Protein AF-A0AAE0AHI1-F1 (afdb_monomer_lite)

InterPro domains:
  IPR001128 Cytochrome P450 [PF00067] (1-133)
  IPR036396 Cytochrome P450 superfamily [G3DSA:1.10.630.10] (1-191)
  IPR036396 Cytochrome P450 superfamily [SSF48264] (2-190)

Secondary structure (DSSP, 8-state):
--SS------SHHHHHIIIIISTTTT-S----S-TTT-TTTTT-TTT--SSHHHHHHHHHIIIIIS-HHHHHHTHHHHHHHHHHHHHHHHHHHHTT----HHHHHHHHHHHHHHHHHHGGG-------SS----HHHHHHHHHHHHHHHHHHHHHHHHHSGGGTT--TT-HHHHHHHHHHHHHHHHHHHH-

Foldseek 3Di:
DAPDDDDDDDDDVVVCCCCPVVVLVNVQDPDQPLLVLQPCRCNDLVHHGDDPNVVVVVCCCVVPQVDPVLVVVCVVVLVVLVVVLVVLVVVCVVVVHDDDVVVSVVLSVLLSVVCSVLPPPPPDDPDDPDPDRRVLSVLLVVLVVLLVVLVVVSSVLVRHVVSPVDPPPVSSVSNNVSVVVNVVSVVVSVD

Organism: NCBI:txid43782

Sequence (191 aa):
MGDTLFVIISDANTAEKVLKTHDIDFASKYELDPSQKFLYKGCSFINAPYSLYWRFMKKICVTKLFTSSQLQRFTHVREEERTKLLKSLIERSEAREPCDLSKELKALKSLLIYRRTMGNRSSSLSSSRDYNYSVEAMEMRGLIRNIIECGKKYAVIEVFGTLRRFDLFENGKRIETAFLGYDQRLEQIIH

pLDDT: mean 76.98, std 14.22, range [35.56, 96.31]

Structure (mmCIF, N/CA/C/O backbone):
data_AF-A0AAE0AHI1-F1
#
_entry.id   AF-A0AAE0AHI1-F1
#
loop_
_atom_site.group_PDB
_atom_site.id
_atom_site.type_symbol
_atom_site.label_atom_id
_atom_site.label_alt_id
_atom_site.label_comp_id
_atom_site.label_asym_id
_atom_site.label_entity_id
_atom_site.label_seq_id
_atom_site.pdbx_PDB_ins_code
_atom_site.Cartn_x
_atom_site.Cartn_y
_atom_site.Cartn_z
_atom_site.occupancy
_atom_site.B_iso_or_equiv
_atom_site.auth_seq_id
_atom_site.auth_comp_id
_atom_site.auth_asym_id
_atom_site.auth_atom_id
_atom_site.pdbx_PDB_model_num
ATOM 1 N N . MET A 1 1 ? -26.824 -7.711 2.863 1.00 43.00 1 MET A N 1
ATOM 2 C CA . MET A 1 1 ? -26.097 -8.765 2.123 1.00 43.00 1 MET A CA 1
ATOM 3 C C . MET A 1 1 ? -25.075 -9.303 3.108 1.00 43.00 1 MET A C 1
ATOM 5 O O . MET A 1 1 ? -24.137 -8.575 3.404 1.00 43.00 1 MET A O 1
ATOM 9 N N . GLY A 1 2 ? -25.355 -10.471 3.699 1.00 63.75 2 GLY A N 1
ATOM 10 C CA . GLY A 1 2 ? -24.698 -10.954 4.924 1.00 63.75 2 GLY A CA 1
ATOM 11 C C . GLY A 1 2 ? -25.405 -10.554 6.219 1.00 63.75 2 GLY A C 1
ATOM 12 O O . GLY A 1 2 ? -26.148 -9.574 6.214 1.00 63.75 2 GLY A O 1
ATOM 13 N N . ASP A 1 3 ? -25.127 -11.283 7.308 1.00 68.38 3 ASP A N 1
ATOM 14 C CA . ASP A 1 3 ? -25.574 -10.990 8.690 1.00 68.38 3 ASP A CA 1
ATOM 15 C C . ASP A 1 3 ? -24.990 -9.673 9.250 1.00 68.38 3 ASP A C 1
ATOM 17 O O . ASP A 1 3 ? -25.350 -9.232 10.341 1.00 68.38 3 ASP A O 1
ATOM 21 N N . THR A 1 4 ? -24.089 -9.024 8.506 1.00 71.12 4 THR A N 1
ATOM 22 C CA . THR A 1 4 ? -23.421 -7.775 8.887 1.00 71.12 4 THR A CA 1
ATOM 23 C C . THR A 1 4 ? -24.112 -6.562 8.256 1.00 71.12 4 THR A C 1
ATOM 25 O O . THR A 1 4 ? -24.356 -6.518 7.047 1.00 71.12 4 THR A O 1
ATOM 28 N N . LEU A 1 5 ? -24.393 -5.538 9.070 1.00 81.06 5 LEU A N 1
ATOM 29 C CA . LEU A 1 5 ? -24.928 -4.255 8.612 1.00 81.06 5 LEU A CA 1
ATOM 30 C C . LEU A 1 5 ? -23.810 -3.385 8.020 1.00 81.06 5 LEU A C 1
ATOM 32 O O . LEU A 1 5 ? -22.810 -3.116 8.681 1.00 81.06 5 LEU A O 1
ATOM 36 N N . PHE A 1 6 ? -24.018 -2.887 6.801 1.00 83.12 6 PHE A N 1
ATOM 37 C CA . PHE A 1 6 ? -23.129 -1.924 6.152 1.00 83.12 6 PHE A CA 1
ATOM 38 C C . PHE A 1 6 ? -23.886 -0.631 5.851 1.00 83.12 6 PHE A C 1
ATOM 40 O O . PHE A 1 6 ? -25.004 -0.669 5.339 1.00 83.12 6 PHE A O 1
ATOM 47 N N . VAL A 1 7 ? -23.254 0.509 6.130 1.00 87.50 7 VAL A N 1
ATOM 48 C CA . VAL A 1 7 ? -23.763 1.840 5.778 1.00 87.50 7 VAL A CA 1
ATOM 49 C C . VAL A 1 7 ? -22.902 2.398 4.652 1.00 87.50 7 VAL A C 1
ATOM 51 O O . VAL A 1 7 ? -21.682 2.479 4.780 1.00 87.50 7 VAL A O 1
ATOM 54 N N . ILE A 1 8 ? -23.536 2.768 3.539 1.00 90.50 8 ILE A N 1
ATOM 55 C CA . ILE A 1 8 ? -22.855 3.352 2.382 1.00 90.50 8 ILE A CA 1
ATOM 56 C C . ILE A 1 8 ? -23.062 4.860 2.426 1.00 90.50 8 ILE A C 1
ATOM 58 O O . ILE A 1 8 ? -24.191 5.339 2.351 1.00 90.50 8 ILE A O 1
ATOM 62 N N . ILE A 1 9 ? -21.964 5.603 2.534 1.00 92.00 9 ILE A N 1
ATOM 63 C CA . ILE A 1 9 ? -21.974 7.064 2.493 1.00 92.00 9 ILE A CA 1
ATOM 64 C C . ILE A 1 9 ? -21.621 7.486 1.070 1.00 92.00 9 ILE A C 1
ATOM 66 O O . ILE A 1 9 ? -20.501 7.259 0.614 1.00 92.00 9 ILE A O 1
ATOM 70 N N . SER A 1 10 ? -22.584 8.075 0.364 1.00 94.94 10 SER A N 1
ATOM 71 C CA . SER A 1 10 ? -22.443 8.470 -1.044 1.00 94.94 10 SER A CA 1
ATOM 72 C C . SER A 1 10 ? -22.493 9.981 -1.274 1.00 94.94 10 SER A C 1
ATOM 74 O O . SER A 1 10 ? -22.481 10.414 -2.423 1.00 94.94 10 SER A O 1
ATOM 76 N N . ASP A 1 11 ? -22.549 10.790 -0.214 1.00 96.12 11 ASP A N 1
ATOM 77 C CA . ASP A 1 11 ? -22.560 12.249 -0.309 1.00 96.12 11 ASP A CA 1
ATOM 78 C C . ASP A 1 11 ? -21.373 12.887 0.430 1.00 96.12 11 ASP A C 1
ATOM 80 O O . ASP A 1 11 ? -20.881 12.374 1.439 1.00 96.12 11 ASP A O 1
ATOM 84 N N . ALA A 1 12 ? -20.904 14.023 -0.092 1.00 96.31 12 ALA A N 1
ATOM 85 C CA . ALA A 1 12 ? -19.710 14.698 0.410 1.00 96.31 12 ALA A CA 1
ATOM 86 C C . ALA A 1 12 ? -19.899 15.306 1.809 1.00 96.31 12 ALA A C 1
ATOM 88 O O . ALA A 1 12 ? -18.961 15.300 2.602 1.00 96.31 12 ALA A O 1
ATOM 89 N N . ASN A 1 13 ? -21.097 15.805 2.125 1.00 96.00 13 ASN A N 1
ATOM 90 C CA . ASN A 1 13 ? -21.381 16.466 3.399 1.00 96.00 13 ASN A CA 1
ATOM 91 C C . ASN A 1 13 ? -21.381 15.454 4.556 1.00 96.00 13 ASN A C 1
ATOM 93 O O . ASN A 1 13 ? -20.769 15.671 5.600 1.00 96.00 13 ASN A O 1
ATOM 97 N N . THR A 1 14 ? -22.014 14.301 4.361 1.00 94.62 14 THR A N 1
ATOM 98 C CA . THR A 1 14 ? -21.995 13.195 5.321 1.00 94.62 14 THR A CA 1
ATOM 99 C C . THR A 1 14 ? -20.614 12.560 5.396 1.00 94.62 14 THR A C 1
ATOM 101 O O . THR A 1 14 ? -20.158 12.254 6.496 1.00 94.62 14 THR A O 1
ATOM 104 N N . ALA A 1 15 ? -19.901 12.420 4.271 1.00 94.44 15 ALA A N 1
ATOM 105 C CA . ALA A 1 15 ? -18.518 11.947 4.286 1.00 94.44 15 ALA A CA 1
ATOM 106 C C . ALA A 1 15 ? -17.611 12.877 5.104 1.00 94.44 15 ALA A C 1
ATOM 108 O O . ALA A 1 15 ? -16.783 12.394 5.870 1.00 94.44 15 ALA A O 1
ATOM 109 N N . GLU A 1 16 ? -17.786 14.197 5.008 1.00 95.19 16 GLU A N 1
ATOM 110 C CA . GLU A 1 16 ? -17.053 15.157 5.834 1.00 95.19 16 GLU A CA 1
ATOM 111 C C . GLU A 1 16 ? -17.370 14.995 7.325 1.00 95.19 16 GLU A C 1
ATOM 113 O O . GLU A 1 16 ? -16.446 14.925 8.138 1.00 95.19 16 GLU A O 1
ATOM 118 N N . LYS A 1 17 ? -18.649 14.858 7.689 1.00 94.25 17 LYS A N 1
ATOM 119 C CA . LYS A 1 17 ? -19.045 14.621 9.085 1.00 94.25 17 LYS A CA 1
ATOM 120 C C . LYS A 1 17 ? -18.404 13.356 9.648 1.00 94.25 17 LYS A C 1
ATOM 122 O O . LYS A 1 17 ? -17.883 13.380 10.756 1.00 94.25 17 LYS A O 1
ATOM 127 N N . VAL A 1 18 ? -18.395 12.270 8.880 1.00 93.62 18 VAL A N 1
ATOM 128 C CA . VAL A 1 18 ? -17.843 10.979 9.315 1.00 93.62 18 VAL A CA 1
ATOM 129 C C . VAL A 1 18 ? -16.314 10.982 9.345 1.00 93.62 18 VAL A C 1
ATOM 131 O O . VAL A 1 18 ? -15.725 10.452 10.278 1.00 93.62 18 VAL A O 1
ATOM 134 N N . LEU A 1 19 ? -15.653 11.588 8.355 1.00 92.19 19 LEU A N 1
ATOM 135 C CA . LEU A 1 19 ? -14.194 11.525 8.204 1.00 92.19 19 LEU A CA 1
ATOM 136 C C . LEU A 1 19 ? -13.433 12.670 8.885 1.00 92.19 19 LEU A C 1
ATOM 138 O O . LEU A 1 19 ? -12.207 12.591 8.968 1.00 92.19 19 LEU A O 1
ATOM 142 N N . LYS A 1 20 ? -14.114 13.738 9.323 1.00 92.00 20 LYS A N 1
ATOM 143 C CA . LYS A 1 20 ? -13.494 14.871 10.032 1.00 92.00 20 LYS A CA 1
ATOM 144 C C . LYS A 1 20 ? -14.124 15.148 11.390 1.00 92.00 20 LYS A C 1
ATOM 146 O O . LYS A 1 20 ? -13.395 15.296 12.359 1.00 92.00 20 LYS A O 1
ATOM 151 N N . THR A 1 21 ? -15.449 15.283 11.458 1.00 93.44 21 THR A N 1
ATOM 152 C CA . THR A 1 21 ? -16.129 15.683 12.704 1.00 93.44 21 THR A CA 1
ATOM 153 C C . THR A 1 21 ? -16.191 14.533 13.707 1.00 93.44 21 THR A C 1
ATOM 155 O O . THR A 1 21 ? -15.960 14.743 14.891 1.00 93.44 21 THR A O 1
ATOM 158 N N . HIS A 1 22 ? -16.464 13.327 13.215 1.00 92.12 22 HIS A N 1
ATOM 159 C CA . HIS A 1 22 ? -16.547 12.084 13.981 1.00 92.12 22 HIS A CA 1
ATOM 160 C C . HIS A 1 22 ? -15.425 11.113 13.592 1.00 92.12 22 HIS A C 1
ATOM 162 O O . HIS A 1 22 ? -15.594 9.896 13.628 1.00 92.12 22 HIS A O 1
ATOM 168 N N . ASP A 1 23 ? -14.268 11.641 13.186 1.00 90.25 23 ASP A N 1
ATOM 169 C CA . ASP A 1 23 ? -13.183 10.844 12.616 1.00 90.25 23 ASP A CA 1
ATOM 170 C C . ASP A 1 23 ? -12.681 9.757 13.575 1.00 90.25 23 ASP A C 1
ATOM 172 O O . ASP A 1 23 ? -12.405 8.646 13.134 1.00 90.25 23 ASP A O 1
ATOM 176 N N . ILE A 1 24 ? -12.614 10.047 14.878 1.00 88.69 24 ILE A N 1
ATOM 177 C CA . ILE A 1 24 ? -12.217 9.095 15.925 1.00 88.69 24 ILE A CA 1
ATOM 178 C C . ILE A 1 24 ? -13.251 7.972 16.085 1.00 88.69 24 ILE A C 1
ATOM 180 O O . ILE A 1 24 ? -12.855 6.810 16.200 1.00 88.69 24 ILE A O 1
ATOM 184 N N . ASP A 1 25 ? -14.546 8.296 16.050 1.00 89.19 25 ASP A N 1
ATOM 185 C CA . ASP A 1 25 ? -15.638 7.326 16.228 1.00 89.19 25 ASP A CA 1
ATOM 186 C C . ASP A 1 25 ? -15.645 6.284 15.096 1.00 89.19 25 ASP A C 1
ATOM 188 O O . ASP A 1 25 ? -15.937 5.108 15.316 1.00 89.19 25 ASP A O 1
ATOM 192 N N . PHE A 1 26 ? -15.242 6.700 13.890 1.00 86.69 26 PHE A N 1
ATOM 193 C CA . PHE A 1 26 ? -15.152 5.858 12.693 1.00 86.69 26 PHE A CA 1
ATOM 194 C C . PHE A 1 26 ? -13.705 5.504 12.293 1.00 86.69 26 PHE A C 1
ATOM 196 O O . PHE A 1 26 ? -13.471 4.999 11.193 1.00 86.69 26 PHE A O 1
ATOM 203 N N . ALA A 1 27 ? -12.715 5.744 13.163 1.00 84.75 27 ALA A N 1
ATOM 204 C CA . ALA A 1 27 ? -11.300 5.524 12.841 1.00 84.75 27 ALA A CA 1
ATOM 205 C C . ALA A 1 27 ? -10.919 4.038 12.769 1.00 84.75 27 ALA A C 1
ATOM 207 O O . ALA A 1 27 ? -9.959 3.667 12.084 1.00 84.75 27 ALA A O 1
ATOM 208 N N . SER A 1 28 ? -11.635 3.189 13.508 1.00 82.31 28 SER A N 1
ATOM 209 C CA . SER A 1 28 ? -11.398 1.748 13.527 1.00 82.31 28 SER A CA 1
ATOM 210 C C . SER A 1 28 ? -11.893 1.111 12.233 1.00 82.31 28 SER A C 1
ATOM 212 O O . SER A 1 28 ? -13.035 1.297 11.820 1.00 82.31 28 SER A O 1
ATOM 214 N N . LYS A 1 29 ? -11.026 0.332 11.584 1.00 74.69 29 LYS A N 1
ATOM 215 C CA . LYS A 1 29 ? -11.398 -0.423 10.385 1.00 74.69 29 LYS A CA 1
ATOM 216 C C . LYS A 1 29 ? -12.219 -1.647 10.770 1.00 74.69 29 LYS A C 1
ATOM 218 O O . LYS A 1 29 ? -11.981 -2.234 11.820 1.00 74.69 29 LYS A O 1
ATOM 223 N N . TYR A 1 30 ? -13.140 -2.042 9.890 1.00 72.44 30 TYR A N 1
ATOM 224 C CA . TYR A 1 30 ? -13.824 -3.325 10.012 1.00 72.44 30 TYR A CA 1
ATOM 225 C C . TYR A 1 30 ? -12.778 -4.440 10.040 1.00 72.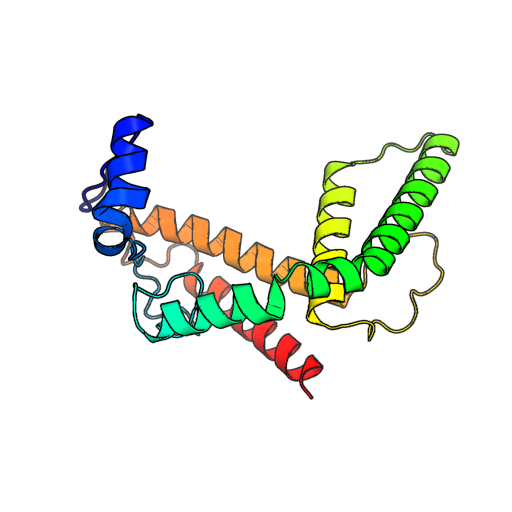44 30 TYR A C 1
ATOM 227 O O . TYR A 1 30 ? -12.051 -4.648 9.062 1.00 72.44 30 TYR A O 1
ATOM 235 N N . GLU A 1 31 ? -12.668 -5.105 11.186 1.00 63.06 31 GLU A N 1
ATOM 236 C CA . GLU A 1 31 ? -11.818 -6.271 11.328 1.00 63.06 31 GLU A CA 1
ATOM 237 C C . GLU A 1 31 ? -12.583 -7.435 10.717 1.00 63.06 31 GLU A C 1
ATOM 239 O O . GLU A 1 31 ? -13.538 -7.962 11.287 1.00 63.06 31 GLU A O 1
ATOM 244 N N . LEU A 1 32 ? -12.177 -7.778 9.499 1.00 59.03 32 LEU A N 1
ATOM 245 C CA . LEU A 1 32 ? -12.521 -9.058 8.921 1.00 59.03 32 LEU A CA 1
ATOM 246 C C . LEU A 1 32 ? -12.095 -10.153 9.938 1.00 59.03 32 LEU A C 1
ATOM 248 O O . LEU A 1 32 ? -11.080 -10.010 10.626 1.00 59.03 32 LEU A O 1
ATOM 252 N N . ASP A 1 33 ? -12.805 -11.273 10.003 1.00 55.25 33 ASP A N 1
ATOM 253 C CA . ASP A 1 33 ? -12.389 -12.491 10.701 1.00 55.25 33 ASP A CA 1
ATOM 254 C C . ASP A 1 33 ? -11.461 -13.444 9.890 1.00 55.25 33 ASP A C 1
ATOM 256 O O . ASP A 1 33 ? -11.741 -14.639 9.818 1.00 55.25 33 ASP A O 1
ATOM 260 N N . PRO A 1 34 ? -10.284 -13.026 9.362 1.00 50.19 34 PRO A N 1
ATOM 261 C CA . PRO A 1 34 ? -9.123 -13.889 9.192 1.00 50.19 34 PRO A CA 1
ATOM 262 C C . PRO A 1 34 ? -8.170 -13.718 10.377 1.00 50.19 34 PRO A C 1
ATOM 264 O O . PRO A 1 34 ? -7.021 -14.159 10.325 1.00 50.19 34 PRO A O 1
ATOM 267 N N . SER A 1 35 ? -8.605 -13.049 11.447 1.00 46.47 35 SER A N 1
ATOM 268 C CA . SER A 1 35 ? -7.767 -12.683 12.584 1.00 46.47 35 SER A CA 1
ATOM 269 C C . SER A 1 35 ? -7.192 -13.902 13.323 1.00 46.47 35 SER A C 1
ATOM 271 O O . SER A 1 35 ? -6.301 -13.741 14.148 1.00 46.47 35 SER A O 1
ATOM 273 N N . GLN A 1 36 ? -7.660 -15.127 13.069 1.00 47.34 36 GLN A N 1
ATOM 274 C CA . GLN A 1 36 ? -7.019 -16.337 13.601 1.00 47.34 36 GLN A CA 1
ATOM 275 C C . GLN A 1 36 ? -5.858 -16.868 12.740 1.00 47.34 36 GLN A C 1
ATOM 277 O O . GLN A 1 36 ? -5.035 -17.607 13.264 1.00 47.34 36 GLN A O 1
ATOM 282 N N . LYS A 1 37 ? -5.759 -16.490 11.456 1.00 52.47 37 LYS A N 1
ATOM 283 C CA . LYS A 1 37 ? -4.725 -16.984 10.516 1.00 52.47 37 LYS A CA 1
ATOM 284 C C . LYS A 1 37 ? -3.821 -15.889 9.937 1.00 52.47 37 LYS A C 1
ATOM 286 O O . LYS A 1 37 ? -2.926 -16.171 9.146 1.00 52.47 37 LYS A O 1
ATOM 291 N N . PHE A 1 38 ? -4.051 -14.627 10.286 1.00 60.59 38 PHE A N 1
ATOM 292 C CA . PHE A 1 38 ? -3.167 -13.536 9.893 1.00 60.59 38 PHE A CA 1
ATOM 293 C C . PHE A 1 38 ? -1.957 -13.499 10.834 1.00 60.59 38 PHE A C 1
ATOM 295 O O . PHE A 1 38 ? -2.119 -13.194 12.015 1.00 60.59 38 PHE A O 1
ATOM 302 N N . LEU A 1 39 ? -0.755 -13.772 10.314 1.00 60.41 39 LEU A N 1
ATOM 303 C CA . LEU A 1 39 ? 0.475 -13.874 11.119 1.00 60.41 39 LEU A CA 1
ATOM 304 C C . LEU A 1 39 ? 0.757 -12.630 11.981 1.00 60.41 39 LEU A C 1
ATOM 306 O O . LEU A 1 39 ? 1.318 -12.750 13.063 1.00 60.41 39 LEU A O 1
ATOM 310 N N . TYR A 1 40 ? 0.299 -11.444 11.560 1.00 65.62 40 TYR A N 1
ATOM 311 C CA . TYR A 1 40 ? 0.456 -10.195 12.321 1.00 65.62 40 TYR A CA 1
ATOM 312 C C . TYR A 1 40 ? -0.831 -9.702 12.996 1.00 65.62 40 TYR A C 1
ATOM 314 O O . TYR A 1 40 ? -1.074 -8.489 13.042 1.00 65.62 40 TYR A O 1
ATOM 322 N N . LYS A 1 41 ? -1.712 -10.596 13.460 1.00 64.81 41 LYS A N 1
ATOM 323 C CA . LYS A 1 41 ? -2.943 -10.200 14.168 1.00 64.81 41 LYS A CA 1
ATOM 324 C C . LYS A 1 41 ? -2.628 -9.167 15.261 1.00 64.81 41 LYS A C 1
ATOM 326 O O . LYS A 1 41 ? -1.738 -9.376 16.075 1.00 64.81 41 LYS A O 1
ATOM 331 N N . GLY A 1 42 ? -3.324 -8.027 15.258 1.00 59.75 42 GLY A N 1
ATOM 332 C CA . GLY A 1 42 ? -3.119 -6.944 16.234 1.00 59.75 42 GLY A CA 1
ATOM 333 C C . GLY A 1 42 ? -1.806 -6.152 16.095 1.00 59.75 42 GLY A C 1
ATOM 334 O O . GLY A 1 42 ? -1.720 -5.034 16.596 1.00 59.75 42 GLY A O 1
ATOM 335 N N . CYS A 1 43 ? -0.818 -6.670 15.362 1.00 61.81 43 CYS A N 1
ATOM 336 C CA . CYS A 1 43 ? 0.464 -6.017 15.076 1.00 61.81 43 CYS A CA 1
ATOM 337 C C . CYS A 1 43 ? 0.534 -5.429 13.655 1.00 61.81 43 CYS A C 1
ATOM 339 O O . CYS A 1 43 ? 1.479 -4.724 13.311 1.00 61.81 43 CYS A O 1
ATOM 341 N N . SER A 1 44 ? -0.464 -5.683 12.806 1.00 70.38 44 SER A N 1
ATOM 342 C CA . SER A 1 44 ? -0.530 -5.093 11.470 1.00 70.38 44 SER A CA 1
ATOM 343 C C . SER A 1 44 ? -0.984 -3.639 11.528 1.00 70.38 44 SER A C 1
ATOM 345 O O . SER A 1 44 ? -2.160 -3.352 11.738 1.00 70.38 44 SER A O 1
ATOM 347 N N . PHE A 1 45 ? -0.081 -2.701 11.240 1.00 71.25 45 PHE A N 1
ATOM 348 C CA . PHE A 1 45 ? -0.418 -1.275 11.146 1.00 71.25 45 PHE A CA 1
ATOM 349 C C . PHE A 1 45 ? -1.563 -0.971 10.152 1.00 71.25 45 PHE A C 1
ATOM 351 O O . PHE A 1 45 ? -2.302 -0.004 10.333 1.00 71.25 45 PHE A O 1
ATOM 358 N N . ILE A 1 46 ? -1.740 -1.791 9.108 1.00 73.06 46 ILE A N 1
ATOM 359 C CA . ILE A 1 46 ? -2.715 -1.530 8.036 1.00 73.06 46 ILE A CA 1
ATOM 360 C C . ILE A 1 46 ? -4.155 -1.777 8.503 1.00 73.06 46 ILE A C 1
ATOM 362 O O . ILE A 1 46 ? -5.033 -0.994 8.134 1.00 73.06 46 ILE A O 1
ATOM 366 N N . ASN A 1 47 ? -4.389 -2.817 9.307 1.00 69.62 47 ASN A N 1
ATOM 367 C CA . ASN A 1 47 ? -5.727 -3.254 9.730 1.00 69.62 47 ASN A CA 1
ATOM 368 C C . ASN A 1 47 ? -5.953 -3.167 11.247 1.00 69.62 47 ASN A C 1
ATOM 370 O O . ASN A 1 47 ? -7.018 -3.555 11.711 1.00 69.62 47 ASN A O 1
ATOM 374 N N . ALA A 1 48 ? -4.982 -2.669 12.020 1.00 74.88 48 ALA A N 1
ATOM 375 C CA . ALA A 1 48 ? -5.144 -2.519 13.461 1.00 74.88 48 ALA A CA 1
ATOM 376 C C . ALA A 1 48 ? -6.302 -1.560 13.805 1.00 74.88 48 ALA A C 1
ATOM 378 O O . ALA A 1 48 ? -6.445 -0.518 13.149 1.00 74.88 48 ALA A O 1
ATOM 379 N N . PRO A 1 49 ? -7.091 -1.868 14.852 1.00 78.06 49 PRO A N 1
ATOM 380 C CA . PRO A 1 49 ? -8.098 -0.953 15.368 1.00 78.06 49 PRO A CA 1
ATOM 381 C C . PRO A 1 49 ? -7.440 0.331 15.879 1.00 78.06 49 PRO A C 1
ATOM 383 O O . PRO A 1 49 ? -6.249 0.357 16.234 1.00 78.06 49 PRO A O 1
ATOM 386 N N . TYR A 1 50 ? -8.223 1.410 15.934 1.00 83.81 50 TYR A N 1
ATOM 387 C CA . TYR A 1 50 ? -7.721 2.685 16.420 1.00 83.81 50 TYR A CA 1
ATOM 388 C C . TYR A 1 50 ? -7.256 2.544 17.874 1.00 83.81 50 TYR A C 1
ATOM 390 O O . TYR A 1 50 ? -8.023 2.233 18.779 1.00 83.81 50 TYR A O 1
ATOM 398 N N . SER A 1 51 ? -5.955 2.726 18.085 1.00 85.81 51 SER A N 1
ATOM 399 C CA . SER A 1 51 ? -5.277 2.446 19.350 1.00 85.81 51 SER A CA 1
ATOM 400 C C . SER A 1 51 ? -4.029 3.314 19.495 1.00 85.81 51 SER A C 1
ATOM 402 O O . SER A 1 51 ? -3.569 3.947 18.537 1.00 85.81 51 SER A O 1
ATOM 404 N N . LEU A 1 52 ? -3.438 3.333 20.694 1.00 88.75 52 LEU A N 1
ATOM 405 C CA . LEU A 1 52 ? -2.150 3.996 20.927 1.00 88.75 52 LEU A CA 1
ATOM 406 C C . LEU A 1 52 ? -1.054 3.452 19.998 1.00 88.75 52 LEU A C 1
ATOM 408 O O . LEU A 1 52 ? -0.285 4.240 19.446 1.00 88.75 52 LEU A O 1
ATOM 412 N N . TYR A 1 53 ? -1.040 2.136 19.755 1.00 86.81 53 TYR A N 1
ATOM 413 C CA . TYR A 1 53 ? -0.123 1.492 18.813 1.00 86.81 53 TYR A CA 1
ATOM 414 C C . TYR A 1 53 ? -0.301 2.026 17.386 1.00 86.81 53 TYR A C 1
ATOM 416 O O . TYR A 1 53 ? 0.660 2.485 16.767 1.00 86.81 53 TYR A O 1
ATOM 424 N N . TRP A 1 54 ? -1.538 2.050 16.880 1.00 86.25 54 TRP A N 1
ATOM 425 C CA . TRP A 1 54 ? -1.817 2.553 15.535 1.00 86.25 54 TRP A CA 1
ATOM 426 C C . TRP A 1 54 ? -1.406 4.023 15.374 1.00 86.25 54 TRP A C 1
ATOM 428 O O . TRP A 1 54 ? -0.753 4.389 14.393 1.00 86.25 54 TRP A O 1
ATOM 438 N N . ARG A 1 55 ? -1.717 4.872 16.365 1.00 89.31 55 ARG A N 1
ATOM 439 C CA . ARG A 1 55 ? -1.325 6.294 16.370 1.00 89.31 55 ARG A CA 1
ATOM 440 C C . ARG A 1 55 ? 0.192 6.460 16.362 1.00 89.31 55 ARG A C 1
ATOM 442 O O . ARG A 1 55 ? 0.708 7.309 15.634 1.00 89.31 55 ARG A O 1
ATOM 449 N N . PHE A 1 56 ? 0.900 5.653 17.148 1.00 90.94 56 PHE A N 1
ATOM 450 C CA . PHE A 1 56 ? 2.358 5.654 17.209 1.00 90.94 56 PHE A CA 1
ATOM 451 C C . PHE A 1 56 ? 2.982 5.262 15.865 1.00 90.94 56 PHE A C 1
ATOM 453 O O . PHE A 1 56 ? 3.793 6.016 15.323 1.00 90.94 56 PHE A O 1
ATOM 460 N N . MET A 1 57 ? 2.536 4.154 15.271 1.00 90.50 57 MET A N 1
ATOM 461 C CA . MET A 1 57 ? 3.008 3.699 13.961 1.00 90.50 57 MET A CA 1
ATOM 462 C C . MET A 1 57 ? 2.712 4.727 12.861 1.00 90.50 57 MET A C 1
ATOM 464 O O . MET A 1 57 ? 3.611 5.087 12.099 1.00 90.50 57 MET A O 1
ATOM 468 N N . LYS A 1 58 ? 1.501 5.306 12.835 1.00 89.50 58 LYS A N 1
ATOM 469 C CA . LYS A 1 58 ? 1.145 6.387 11.898 1.00 89.50 58 LYS A CA 1
ATOM 470 C C . LYS A 1 58 ? 2.079 7.584 12.054 1.00 89.50 58 LYS A C 1
ATOM 472 O O . LYS A 1 58 ? 2.554 8.122 11.053 1.00 89.50 58 LYS A O 1
ATOM 477 N N . LYS A 1 59 ? 2.368 7.990 13.295 1.00 92.19 59 LYS A N 1
ATOM 478 C CA . LYS A 1 59 ? 3.293 9.091 13.586 1.00 92.19 59 LYS A CA 1
ATOM 479 C C . LYS A 1 59 ? 4.686 8.789 13.042 1.00 92.19 59 LYS A C 1
ATOM 481 O O . LYS A 1 59 ? 5.248 9.656 12.378 1.00 92.19 59 LYS A O 1
ATOM 486 N N . ILE A 1 60 ? 5.226 7.586 13.247 1.00 91.56 60 ILE A N 1
ATOM 487 C CA . ILE A 1 60 ? 6.524 7.185 12.675 1.00 91.56 60 ILE A CA 1
ATOM 488 C C . ILE A 1 60 ? 6.491 7.270 11.149 1.00 91.56 60 ILE A C 1
ATOM 490 O O . ILE A 1 60 ? 7.348 7.926 10.560 1.00 91.56 60 ILE A O 1
ATOM 494 N N . CYS A 1 61 ? 5.489 6.674 10.498 1.00 89.38 61 CYS A N 1
ATOM 495 C CA . CYS A 1 61 ? 5.388 6.689 9.042 1.00 89.38 61 CYS A CA 1
ATOM 496 C C . CYS A 1 61 ? 5.395 8.120 8.487 1.00 89.38 61 CYS A C 1
ATOM 498 O O . CYS A 1 61 ? 6.202 8.442 7.617 1.00 89.38 61 CYS A O 1
ATOM 500 N N . VAL A 1 62 ? 4.546 9.000 9.020 1.00 91.00 62 VAL A N 1
ATOM 501 C CA . VAL A 1 62 ? 4.424 10.383 8.533 1.00 91.00 62 VAL A CA 1
ATOM 502 C C . VAL A 1 62 ? 5.677 11.207 8.842 1.00 91.00 62 VAL A C 1
ATOM 504 O O . VAL A 1 62 ? 6.151 11.947 7.985 1.00 91.00 62 VAL A O 1
ATOM 507 N N . THR A 1 63 ? 6.248 11.066 10.041 1.00 92.00 63 THR A N 1
ATOM 508 C CA . THR A 1 63 ? 7.354 11.927 10.502 1.00 92.00 63 THR A CA 1
ATOM 509 C C . THR A 1 63 ? 8.749 11.419 10.152 1.00 92.00 63 THR A C 1
ATOM 511 O O . THR A 1 63 ? 9.706 12.183 10.258 1.00 92.00 63 THR A O 1
ATOM 514 N N . LYS A 1 64 ? 8.901 10.150 9.755 1.00 88.75 64 LYS A N 1
ATOM 515 C CA . LYS A 1 64 ? 10.210 9.549 9.450 1.00 88.75 64 LYS A CA 1
ATOM 516 C C . LYS A 1 64 ? 10.309 8.956 8.051 1.00 88.75 64 LYS A C 1
ATOM 518 O O . LYS A 1 64 ? 11.381 9.048 7.468 1.00 88.75 64 LYS A O 1
ATOM 523 N N . LEU A 1 65 ? 9.242 8.368 7.503 1.00 85.62 65 LEU A N 1
ATOM 524 C CA . LEU A 1 65 ? 9.292 7.677 6.201 1.00 85.62 65 LEU A CA 1
ATOM 525 C C . LEU A 1 65 ? 8.778 8.547 5.044 1.00 85.62 65 LEU A C 1
ATOM 527 O O . LEU A 1 65 ? 9.329 8.528 3.936 1.00 85.62 65 LEU A O 1
ATOM 531 N N . PHE A 1 66 ? 7.722 9.316 5.305 1.00 86.19 66 PHE A N 1
ATOM 532 C CA . PHE A 1 66 ? 7.004 10.107 4.305 1.00 86.19 66 PHE A CA 1
ATOM 533 C C . PHE A 1 66 ? 7.232 11.616 4.433 1.00 86.19 66 PHE A C 1
ATOM 535 O O . PHE A 1 66 ? 6.458 12.401 3.890 1.00 86.19 66 PHE A O 1
ATOM 542 N N . THR A 1 67 ? 8.302 12.047 5.105 1.00 90.50 67 THR A N 1
ATOM 543 C CA . THR A 1 67 ? 8.654 13.471 5.131 1.00 90.50 67 THR A CA 1
ATOM 544 C C . THR A 1 67 ? 9.090 13.955 3.753 1.00 90.50 67 THR A C 1
ATOM 546 O O . THR A 1 67 ? 9.659 13.200 2.958 1.00 90.50 67 THR A O 1
ATOM 549 N N . SER A 1 68 ? 8.870 15.242 3.481 1.00 89.25 68 SER A N 1
ATOM 550 C CA . SER A 1 68 ? 9.314 15.901 2.247 1.00 89.25 68 SER A CA 1
ATOM 551 C C . SER A 1 68 ? 10.814 15.719 2.008 1.00 89.25 68 SER A C 1
ATOM 553 O O . SER A 1 68 ? 11.214 15.362 0.904 1.00 89.25 68 SER A O 1
ATOM 555 N N . SER A 1 69 ? 11.632 15.859 3.054 1.00 87.88 69 SER A N 1
ATOM 556 C CA . SER A 1 69 ? 13.081 15.654 2.987 1.00 87.88 69 SER A CA 1
ATOM 557 C C . SER A 1 69 ? 13.456 14.230 2.571 1.00 87.88 69 SER A C 1
ATOM 559 O O . SER A 1 69 ? 14.292 14.045 1.690 1.00 87.88 69 SER A O 1
ATOM 561 N N . GLN A 1 70 ? 12.808 13.206 3.133 1.00 85.19 70 GLN A N 1
ATOM 562 C CA . GLN A 1 70 ? 13.069 11.818 2.745 1.00 85.19 70 GLN A CA 1
ATOM 563 C C . GLN A 1 70 ? 12.563 11.542 1.333 1.00 85.19 70 GLN A C 1
ATOM 565 O O . GLN A 1 70 ? 13.260 10.913 0.550 1.00 85.19 70 GLN A O 1
ATOM 570 N N . LEU A 1 71 ? 11.386 12.057 0.959 1.00 84.56 71 LEU A N 1
ATOM 571 C CA . LEU A 1 71 ? 10.883 11.989 -0.415 1.00 84.56 71 LEU A CA 1
ATOM 572 C C . LEU A 1 71 ? 11.866 12.608 -1.420 1.00 84.56 71 LEU A C 1
ATOM 574 O O . LEU A 1 71 ? 12.089 12.004 -2.469 1.00 84.56 71 LEU A O 1
ATOM 578 N N . GLN A 1 72 ? 12.484 13.740 -1.079 1.00 86.56 72 GLN A N 1
ATOM 579 C CA . GLN A 1 72 ? 13.484 14.412 -1.907 1.00 86.56 72 GLN A CA 1
ATOM 580 C C . GLN A 1 72 ? 14.787 13.619 -2.039 1.00 86.56 72 GLN A C 1
ATOM 582 O O . GLN A 1 72 ? 15.352 13.583 -3.121 1.00 86.56 72 GLN A O 1
ATOM 587 N N . ARG A 1 73 ? 15.241 12.901 -1.006 1.00 84.00 73 ARG A N 1
ATOM 588 C CA . ARG A 1 73 ? 16.459 12.068 -1.104 1.00 84.00 73 ARG A CA 1
ATOM 589 C C . ARG A 1 73 ? 16.365 10.956 -2.153 1.00 84.00 73 ARG A C 1
ATOM 591 O O . ARG A 1 73 ? 17.388 10.511 -2.660 1.00 84.00 73 ARG A O 1
ATOM 598 N N . PHE A 1 74 ? 15.153 10.522 -2.496 1.00 79.50 74 PHE A N 1
ATOM 599 C CA . PHE A 1 74 ? 14.914 9.491 -3.509 1.00 79.50 74 PHE A CA 1
ATOM 600 C C . PHE A 1 74 ? 14.550 10.058 -4.891 1.00 79.50 74 PHE A C 1
ATOM 602 O O . PHE A 1 74 ? 14.171 9.289 -5.777 1.00 79.50 74 PHE A O 1
ATOM 609 N N . THR A 1 75 ? 14.651 11.375 -5.112 1.00 85.62 75 THR A N 1
ATOM 610 C CA . THR A 1 75 ? 14.382 11.971 -6.435 1.00 85.62 75 THR A CA 1
ATOM 611 C C . THR A 1 75 ? 15.323 11.417 -7.490 1.00 85.62 75 THR A C 1
ATOM 613 O O . THR A 1 75 ? 14.843 10.991 -8.535 1.00 85.62 75 THR A O 1
ATOM 616 N N . HIS A 1 76 ? 16.616 11.316 -7.175 1.00 85.06 76 HIS A N 1
ATOM 617 C CA .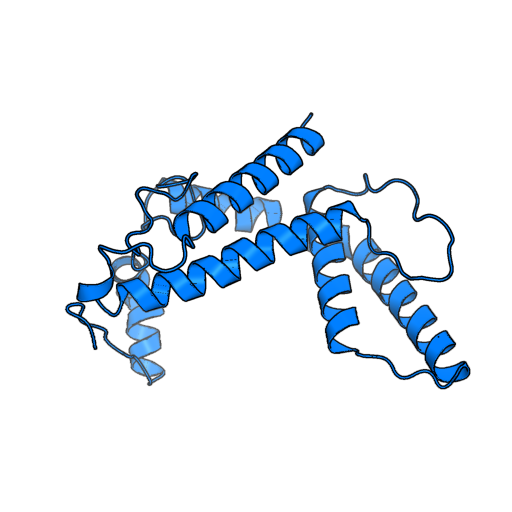 HIS A 1 76 ? 17.623 10.752 -8.070 1.00 85.06 76 HIS A CA 1
ATOM 618 C C . HIS A 1 76 ? 17.260 9.328 -8.511 1.00 85.06 76 HIS A C 1
ATOM 620 O O . HIS A 1 76 ? 17.267 9.028 -9.697 1.00 85.06 76 HIS A O 1
ATOM 626 N N . VAL A 1 77 ? 16.858 8.460 -7.573 1.00 83.19 77 VAL A N 1
ATOM 627 C CA . VAL A 1 77 ? 16.435 7.080 -7.883 1.00 83.19 77 VAL A CA 1
ATOM 628 C C . VAL A 1 77 ? 15.233 7.073 -8.829 1.00 83.19 77 VAL A C 1
ATOM 630 O O . VAL A 1 77 ? 15.182 6.296 -9.779 1.00 83.19 77 VAL A O 1
ATOM 633 N N . ARG A 1 78 ? 14.263 7.966 -8.605 1.00 85.19 78 ARG A N 1
ATOM 634 C CA . ARG A 1 78 ? 13.091 8.089 -9.478 1.00 85.19 78 ARG A CA 1
ATOM 635 C C . ARG A 1 78 ? 13.459 8.572 -10.877 1.00 85.19 78 ARG A C 1
ATOM 637 O O . ARG A 1 78 ? 12.879 8.098 -11.849 1.00 85.19 78 ARG A O 1
ATOM 644 N N . GLU A 1 79 ? 14.379 9.520 -10.982 1.00 88.56 79 GLU A N 1
ATOM 645 C CA . GLU A 1 79 ? 14.843 10.045 -12.265 1.00 88.56 79 GLU A CA 1
ATOM 646 C C . GLU A 1 79 ? 15.669 9.019 -13.033 1.00 88.56 79 GLU A C 1
ATOM 648 O O . GLU A 1 79 ? 15.448 8.857 -14.234 1.00 88.56 79 GLU A O 1
ATOM 653 N N . GLU A 1 80 ? 16.541 8.287 -12.343 1.00 85.69 80 GLU A N 1
ATOM 654 C CA . GLU A 1 80 ? 17.333 7.188 -12.890 1.00 85.69 80 GLU A CA 1
ATOM 655 C C . GLU A 1 80 ? 16.418 6.122 -13.509 1.00 85.69 80 GLU A C 1
ATOM 657 O O . GLU A 1 80 ? 16.517 5.845 -14.704 1.00 85.69 80 GLU A O 1
ATOM 662 N N . GLU A 1 81 ? 15.466 5.591 -12.734 1.00 83.81 81 GLU A N 1
ATOM 663 C CA . GLU A 1 81 ? 14.556 4.531 -13.190 1.00 83.81 81 GLU A CA 1
ATOM 664 C C . GLU A 1 81 ? 13.567 5.004 -14.265 1.00 83.81 81 GLU A C 1
ATOM 666 O O . GLU A 1 81 ? 13.227 4.262 -15.186 1.00 83.81 81 GLU A O 1
ATOM 671 N N . ARG A 1 82 ? 13.144 6.272 -14.218 1.00 86.81 82 ARG A N 1
ATOM 672 C CA . ARG A 1 82 ? 12.340 6.870 -15.292 1.00 86.81 82 ARG A CA 1
ATOM 673 C C . ARG A 1 82 ? 13.135 6.972 -16.593 1.00 86.81 82 ARG A C 1
ATOM 675 O O . ARG A 1 82 ? 12.605 6.650 -17.650 1.00 86.81 82 ARG A O 1
ATOM 682 N N . THR A 1 83 ? 14.376 7.451 -16.529 1.00 88.38 83 THR A N 1
ATOM 683 C CA . THR A 1 83 ? 15.229 7.633 -17.718 1.00 88.38 83 THR A CA 1
ATOM 684 C C . THR A 1 83 ? 15.527 6.289 -18.369 1.00 88.38 83 THR A C 1
ATOM 686 O O . THR A 1 83 ? 15.442 6.148 -19.584 1.00 88.38 83 THR A O 1
ATOM 689 N N . LYS A 1 84 ? 15.808 5.291 -17.533 1.00 84.50 84 LYS A N 1
ATOM 690 C CA . LYS A 1 84 ? 15.924 3.881 -17.886 1.00 84.50 84 LYS A CA 1
ATOM 691 C C . LYS A 1 84 ? 14.705 3.363 -18.660 1.00 84.50 84 LYS A C 1
ATOM 693 O O . LYS A 1 84 ? 14.850 2.923 -19.800 1.00 84.50 84 LYS A O 1
ATOM 698 N N . LEU A 1 85 ? 13.504 3.515 -18.096 1.00 86.19 85 LEU A N 1
ATOM 699 C CA . LEU A 1 85 ? 12.265 3.108 -18.762 1.00 86.19 85 LEU A CA 1
ATOM 700 C C . LEU A 1 8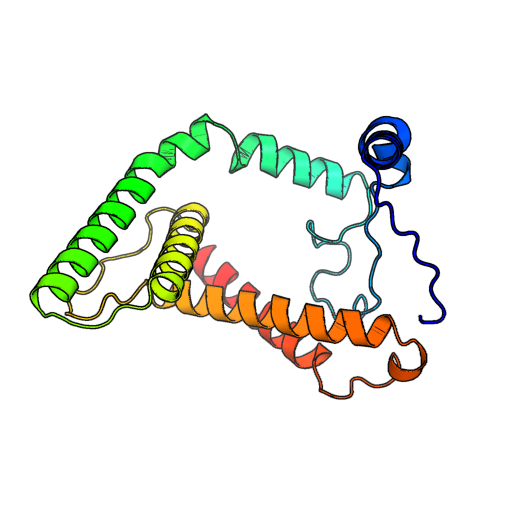5 ? 12.063 3.831 -20.105 1.00 86.19 85 LEU A C 1
ATOM 702 O O . LEU A 1 85 ? 11.706 3.196 -21.090 1.00 86.19 85 LEU A O 1
ATOM 706 N N . LEU A 1 86 ? 12.312 5.143 -20.166 1.00 89.88 86 LEU A N 1
ATOM 707 C CA . LEU A 1 86 ? 12.158 5.915 -21.404 1.00 89.88 86 LEU A CA 1
ATOM 708 C C . LEU A 1 86 ? 13.094 5.430 -22.513 1.00 89.88 86 LEU A C 1
ATOM 710 O O . LEU A 1 86 ? 12.641 5.280 -23.642 1.00 89.88 86 LEU A O 1
ATOM 714 N N . LYS A 1 87 ? 14.362 5.142 -22.197 1.00 88.88 87 LYS A N 1
ATOM 715 C CA . LYS A 1 87 ? 15.309 4.574 -23.169 1.00 88.88 87 LYS A CA 1
ATOM 716 C C . LYS A 1 87 ? 14.802 3.250 -23.736 1.00 88.88 87 LYS A C 1
ATOM 718 O O . LYS A 1 87 ? 14.737 3.108 -24.949 1.00 88.88 87 LYS A O 1
ATOM 723 N N . SER A 1 88 ? 14.338 2.344 -22.872 1.00 85.12 88 SER A N 1
ATOM 724 C CA . SER A 1 88 ? 13.771 1.064 -23.315 1.00 85.12 88 SER A CA 1
ATOM 725 C C . SER A 1 88 ? 12.539 1.248 -24.206 1.00 85.12 88 SER A C 1
ATOM 727 O O . SER A 1 88 ? 12.393 0.566 -25.216 1.00 85.12 88 SER A O 1
ATOM 729 N N . LEU A 1 89 ? 11.651 2.189 -23.873 1.00 88.25 89 LEU A N 1
ATOM 730 C CA . LEU A 1 89 ? 10.470 2.463 -24.694 1.00 88.25 89 LEU A CA 1
ATOM 731 C C . LEU A 1 89 ? 10.833 3.042 -26.067 1.00 88.25 89 LEU A C 1
ATOM 733 O O . LEU A 1 89 ? 10.178 2.697 -27.048 1.00 88.25 89 LEU A O 1
ATOM 737 N N . ILE A 1 90 ? 11.862 3.890 -26.142 1.00 90.81 90 ILE A N 1
ATOM 738 C CA . ILE A 1 90 ? 12.368 4.437 -27.408 1.00 90.81 90 ILE A CA 1
ATOM 739 C C . ILE A 1 90 ? 12.940 3.310 -28.273 1.00 90.81 90 ILE A C 1
ATOM 741 O O . ILE A 1 90 ? 12.503 3.153 -29.407 1.00 90.81 90 ILE A O 1
ATOM 745 N N . GLU A 1 91 ? 13.819 2.472 -27.720 1.00 89.44 91 GLU A N 1
ATOM 746 C CA . GLU A 1 91 ? 14.417 1.331 -28.432 1.00 89.44 91 GLU A CA 1
ATOM 747 C C . GLU A 1 91 ? 13.344 0.378 -28.987 1.00 89.44 91 GLU A C 1
ATOM 749 O O . GLU A 1 91 ? 13.383 -0.024 -30.150 1.00 89.44 91 GLU A O 1
ATOM 754 N N . ARG A 1 92 ? 12.319 0.064 -28.186 1.00 87.38 92 ARG A N 1
ATOM 755 C CA . ARG A 1 92 ? 11.201 -0.791 -28.618 1.00 87.38 92 ARG A CA 1
ATOM 756 C C . ARG A 1 92 ? 10.322 -0.124 -29.670 1.00 87.38 92 ARG A C 1
ATOM 758 O O . ARG A 1 92 ? 9.825 -0.796 -30.571 1.00 87.38 92 ARG A O 1
ATOM 765 N N . SER A 1 93 ? 10.143 1.193 -29.578 1.00 91.12 93 SER A N 1
ATOM 766 C CA . SER A 1 93 ? 9.436 1.970 -30.596 1.00 91.12 93 SER A CA 1
ATOM 767 C C . SER A 1 93 ? 10.184 1.951 -31.930 1.00 91.12 93 SER A C 1
ATOM 769 O O . SER A 1 93 ? 9.552 1.801 -32.975 1.00 91.12 93 SER A O 1
ATOM 771 N N . GLU A 1 94 ? 11.512 2.076 -31.911 1.00 93.38 94 GLU A N 1
ATOM 772 C CA . GLU A 1 94 ? 12.364 1.981 -33.104 1.00 93.38 94 GLU A CA 1
ATOM 773 C C . GLU A 1 94 ? 12.298 0.581 -33.729 1.00 93.38 94 GLU A C 1
ATOM 775 O O . GLU A 1 94 ? 12.162 0.452 -34.947 1.00 93.38 94 GLU A O 1
ATOM 780 N N . ALA A 1 95 ? 12.275 -0.462 -32.897 1.00 92.31 95 ALA A N 1
ATOM 781 C CA . ALA A 1 95 ? 12.080 -1.850 -33.316 1.00 92.31 95 ALA A CA 1
ATOM 782 C C . ALA A 1 95 ? 10.630 -2.187 -33.736 1.00 92.31 95 ALA A C 1
ATOM 784 O O . ALA A 1 95 ? 10.366 -3.298 -34.195 1.00 92.31 95 ALA A O 1
ATOM 785 N N . ARG A 1 96 ? 9.683 -1.240 -33.611 1.00 91.69 96 ARG A N 1
ATOM 786 C CA . ARG A 1 96 ? 8.235 -1.420 -33.850 1.00 91.69 96 ARG A CA 1
ATOM 787 C C . ARG A 1 96 ? 7.614 -2.564 -33.040 1.00 91.69 96 ARG A C 1
ATOM 789 O O . ARG A 1 96 ? 6.667 -3.215 -33.484 1.00 91.69 96 ARG A O 1
ATOM 796 N N . GLU A 1 97 ? 8.117 -2.787 -31.834 1.00 91.50 97 GLU A N 1
ATOM 797 C CA . GLU A 1 97 ? 7.613 -3.823 -30.944 1.00 91.50 97 GLU A CA 1
ATOM 798 C C . GLU A 1 97 ? 6.436 -3.320 -30.093 1.00 91.50 97 GLU A C 1
ATOM 800 O O . GLU A 1 97 ? 6.514 -2.250 -29.480 1.00 91.50 97 GLU A O 1
ATOM 805 N N . PRO A 1 98 ? 5.346 -4.097 -29.971 1.00 88.75 98 PRO A N 1
ATOM 806 C CA . PRO A 1 98 ? 4.236 -3.733 -29.103 1.00 88.75 98 PRO A CA 1
ATOM 807 C C . PRO A 1 98 ? 4.646 -3.807 -27.625 1.00 88.75 98 PRO A C 1
ATOM 809 O O . PRO A 1 98 ? 5.167 -4.818 -27.154 1.00 88.75 98 PRO A O 1
ATOM 812 N N . CYS A 1 99 ? 4.353 -2.750 -26.865 1.00 86.12 99 CYS A N 1
ATOM 813 C CA . CYS A 1 99 ? 4.643 -2.654 -25.434 1.00 86.12 99 CYS A CA 1
ATOM 814 C C . CYS A 1 99 ? 3.365 -2.482 -24.602 1.00 86.12 99 CYS A C 1
ATOM 816 O O . CYS A 1 99 ? 2.508 -1.655 -24.910 1.00 86.12 99 CYS A O 1
ATOM 818 N N . ASP A 1 100 ? 3.263 -3.227 -23.499 1.00 88.00 100 ASP A N 1
ATOM 819 C CA . ASP A 1 100 ? 2.224 -3.032 -22.488 1.00 88.00 100 ASP A CA 1
ATOM 820 C C . ASP A 1 100 ? 2.712 -2.048 -21.414 1.00 88.00 100 ASP A C 1
ATOM 822 O O . ASP A 1 100 ? 3.330 -2.424 -20.412 1.00 88.00 100 ASP A O 1
ATOM 826 N N . LEU A 1 101 ? 2.371 -0.771 -21.598 1.00 87.94 101 LEU A N 1
ATOM 827 C CA . LEU A 1 101 ? 2.707 0.302 -20.658 1.00 87.94 101 LEU A CA 1
ATOM 828 C C . LEU A 1 101 ? 2.166 0.053 -19.243 1.00 87.94 101 LEU A C 1
ATOM 830 O O . LEU A 1 101 ? 2.761 0.505 -18.263 1.00 87.94 101 LEU A O 1
ATOM 834 N N . SER A 1 102 ? 1.055 -0.679 -19.097 1.00 88.50 102 SER A N 1
ATOM 835 C CA . SER A 1 102 ? 0.513 -0.994 -17.774 1.00 88.50 102 SER A CA 1
ATOM 836 C C . SER A 1 102 ? 1.420 -1.954 -17.014 1.00 88.50 102 SER A C 1
ATOM 838 O O . SER A 1 102 ? 1.556 -1.825 -15.794 1.00 88.50 102 SER A O 1
ATOM 840 N N . LYS A 1 103 ? 2.039 -2.923 -17.696 1.00 84.88 103 LYS A N 1
ATOM 841 C CA . LYS A 1 103 ? 3.017 -3.829 -17.074 1.00 84.88 103 LYS A CA 1
ATOM 842 C C . LYS A 1 103 ? 4.277 -3.076 -16.673 1.00 84.88 103 LYS A C 1
ATOM 844 O O . LYS A 1 103 ? 4.677 -3.199 -15.511 1.00 84.88 103 LYS A O 1
ATOM 849 N N . GLU A 1 104 ? 4.804 -2.245 -17.568 1.00 83.56 104 GLU A N 1
ATOM 850 C CA . GLU A 1 104 ? 6.014 -1.457 -17.320 1.00 83.56 104 GLU A CA 1
ATOM 851 C C . GLU A 1 104 ? 5.847 -0.495 -16.144 1.00 83.56 104 GLU A C 1
ATOM 853 O O . GLU A 1 104 ? 6.609 -0.527 -15.180 1.00 83.56 104 GLU A O 1
ATOM 858 N N . LEU A 1 105 ? 4.776 0.301 -16.133 1.00 87.44 105 LEU A N 1
ATOM 859 C CA . LEU A 1 105 ? 4.536 1.254 -15.049 1.00 87.44 105 LEU A CA 1
ATOM 860 C C . LEU A 1 105 ? 4.315 0.566 -13.701 1.00 87.44 105 LEU A C 1
ATOM 862 O O . LEU A 1 105 ? 4.732 1.086 -12.662 1.00 87.44 105 LEU A O 1
ATOM 866 N N . LYS A 1 106 ? 3.652 -0.598 -13.678 1.00 83.25 106 LYS A N 1
ATOM 867 C CA . LYS A 1 106 ? 3.487 -1.353 -12.430 1.00 83.25 106 LYS A CA 1
ATOM 868 C C . LYS A 1 106 ? 4.827 -1.880 -11.921 1.00 83.25 106 LYS A C 1
ATOM 870 O O . LYS A 1 106 ? 5.029 -1.909 -10.710 1.00 83.25 106 LYS A O 1
ATOM 875 N N . ALA A 1 107 ? 5.709 -2.313 -12.812 1.00 80.44 107 ALA A N 1
ATOM 876 C CA . ALA A 1 107 ? 7.011 -2.830 -12.433 1.00 80.44 107 ALA A CA 1
ATOM 877 C C . ALA A 1 107 ? 7.959 -1.703 -11.981 1.00 80.44 107 ALA A C 1
ATOM 879 O O . ALA A 1 107 ? 8.539 -1.819 -10.900 1.00 80.44 107 ALA A O 1
ATOM 880 N N . LEU A 1 108 ? 7.965 -0.555 -12.670 1.00 84.31 108 LEU A N 1
ATOM 881 C CA . LEU A 1 108 ? 8.644 0.667 -12.226 1.00 84.31 108 LEU A CA 1
ATOM 882 C C . LEU A 1 108 ? 8.213 1.074 -10.811 1.00 84.31 108 LEU A C 1
ATOM 884 O O . LEU A 1 108 ? 9.053 1.314 -9.948 1.00 84.31 108 LEU A O 1
ATOM 888 N N . LYS A 1 109 ? 6.902 1.118 -10.536 1.00 85.12 109 LYS A N 1
ATOM 889 C CA . LYS A 1 109 ? 6.388 1.451 -9.195 1.00 85.12 109 LYS A CA 1
ATOM 890 C C . LYS A 1 109 ? 6.916 0.496 -8.125 1.00 85.12 109 LYS A C 1
ATOM 892 O O . LYS A 1 109 ? 7.327 0.955 -7.063 1.00 85.12 109 LYS A O 1
ATOM 897 N N . SER A 1 110 ? 6.909 -0.808 -8.393 1.00 82.00 110 SER A N 1
ATOM 898 C CA . SER A 1 110 ? 7.417 -1.806 -7.448 1.00 82.00 110 SER A CA 1
ATOM 899 C C . SER A 1 110 ? 8.914 -1.661 -7.197 1.00 82.00 110 SER A C 1
ATOM 901 O O . SER A 1 110 ? 9.327 -1.726 -6.044 1.00 82.00 110 SER A O 1
ATOM 903 N N . LEU A 1 111 ? 9.704 -1.378 -8.232 1.00 80.50 111 LEU A N 1
ATOM 904 C CA . LEU A 1 111 ? 11.136 -1.132 -8.090 1.00 80.50 111 LEU A CA 1
ATOM 905 C C . LEU A 1 111 ? 11.431 0.133 -7.285 1.00 80.50 111 LEU A C 1
ATOM 907 O O . LEU A 1 111 ? 12.292 0.118 -6.412 1.00 80.50 111 LEU A O 1
ATOM 911 N N . LEU A 1 112 ? 10.691 1.216 -7.529 1.00 84.38 112 LEU A N 1
ATOM 912 C CA . LEU A 1 112 ? 10.844 2.453 -6.764 1.00 84.38 112 LEU A CA 1
ATOM 913 C C . LEU A 1 112 ? 10.514 2.252 -5.285 1.00 84.38 112 LEU A C 1
ATOM 915 O O . LEU A 1 112 ? 11.228 2.773 -4.432 1.00 84.38 112 LEU A O 1
ATOM 919 N N . ILE A 1 113 ? 9.457 1.494 -4.974 1.00 83.94 113 ILE A N 1
ATOM 920 C CA . ILE A 1 113 ? 9.123 1.138 -3.589 1.00 83.94 113 ILE A CA 1
ATOM 921 C C . ILE A 1 113 ? 10.252 0.297 -2.990 1.00 83.94 113 ILE A C 1
ATOM 923 O O . ILE A 1 113 ? 10.750 0.653 -1.929 1.00 83.94 113 ILE A O 1
ATOM 927 N N . TYR A 1 114 ? 1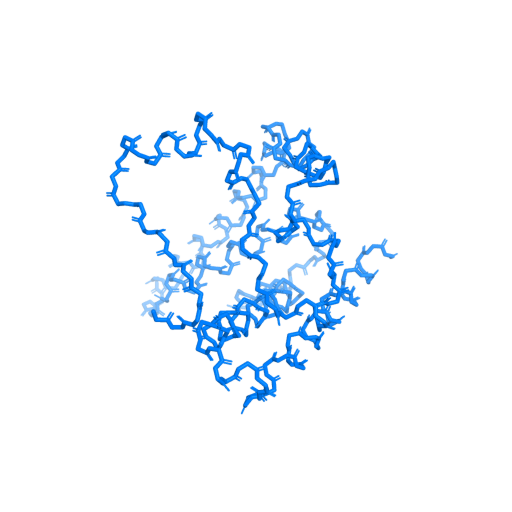0.706 -0.741 -3.696 1.00 81.56 114 TYR A N 1
ATOM 928 C CA . TYR A 1 114 ? 11.763 -1.637 -3.232 1.00 81.56 114 TYR A CA 1
ATOM 929 C C . TYR A 1 114 ? 13.087 -0.905 -2.963 1.00 81.56 114 TYR A C 1
ATOM 931 O O . TYR A 1 114 ? 13.632 -1.001 -1.866 1.00 81.56 114 TYR A O 1
ATOM 939 N N . ARG A 1 115 ? 13.573 -0.089 -3.909 1.00 80.50 115 ARG A N 1
ATOM 940 C CA . ARG A 1 115 ? 14.794 0.724 -3.736 1.00 80.50 115 ARG A CA 1
ATOM 941 C C . ARG A 1 115 ? 14.646 1.759 -2.621 1.00 80.50 115 ARG A C 1
ATOM 943 O O . ARG A 1 115 ? 15.621 2.106 -1.960 1.00 80.50 115 ARG A O 1
ATOM 950 N N . ARG A 1 116 ? 13.430 2.259 -2.388 1.00 81.00 116 ARG A N 1
ATOM 951 C CA . ARG A 1 116 ? 13.150 3.185 -1.286 1.00 81.00 116 ARG A CA 1
ATOM 952 C C . ARG A 1 116 ? 13.177 2.486 0.074 1.00 81.00 116 ARG A C 1
ATOM 954 O O . ARG A 1 116 ? 13.635 3.092 1.037 1.00 81.00 116 ARG A O 1
ATOM 961 N N . THR A 1 117 ? 12.687 1.250 0.162 1.00 78.56 117 THR A N 1
ATOM 962 C CA . THR A 1 117 ? 12.614 0.491 1.419 1.00 78.56 117 THR A CA 1
ATOM 963 C C . THR A 1 117 ? 13.922 -0.212 1.769 1.00 78.56 117 THR A C 1
ATOM 965 O O . THR A 1 117 ? 14.307 -0.196 2.930 1.00 78.56 117 THR A O 1
ATOM 968 N N . MET A 1 118 ? 14.620 -0.779 0.782 1.00 73.12 118 MET A N 1
ATOM 969 C CA . MET A 1 118 ? 15.857 -1.556 0.977 1.00 73.12 118 MET A CA 1
ATOM 970 C C . MET A 1 118 ? 17.131 -0.713 0.839 1.00 73.12 118 MET A C 1
ATOM 972 O O . MET A 1 118 ? 18.246 -1.189 1.053 1.00 73.12 118 MET A O 1
ATOM 976 N N . GLY A 1 119 ? 16.971 0.567 0.495 1.00 68.81 119 GLY A N 1
ATOM 977 C CA . GLY A 1 119 ? 18.078 1.466 0.207 1.00 68.81 119 GLY A CA 1
ATOM 978 C C . GLY A 1 119 ? 18.782 1.129 -1.109 1.00 68.81 119 GLY A C 1
ATOM 979 O O . GLY A 1 119 ? 18.343 0.298 -1.901 1.00 68.81 119 GLY A O 1
ATOM 980 N N . ASN A 1 120 ? 19.918 1.784 -1.351 1.00 60.34 120 ASN A N 1
ATOM 981 C CA . ASN A 1 120 ? 20.685 1.655 -2.596 1.00 60.34 120 ASN A CA 1
ATOM 982 C C . ASN A 1 120 ? 21.494 0.338 -2.694 1.00 60.34 120 ASN A C 1
ATOM 984 O O . ASN A 1 120 ? 22.447 0.264 -3.460 1.00 60.34 120 ASN A O 1
ATOM 988 N N . ARG A 1 121 ? 21.142 -0.684 -1.898 1.00 55.25 121 ARG A N 1
ATOM 989 C CA . ARG A 1 121 ? 21.858 -1.966 -1.781 1.00 55.25 121 ARG A CA 1
ATOM 990 C C . ARG A 1 121 ? 21.578 -2.946 -2.922 1.00 55.25 121 ARG A C 1
ATOM 992 O O . ARG A 1 121 ? 22.118 -4.044 -2.901 1.00 55.25 121 ARG A O 1
ATOM 999 N N . SER A 1 122 ? 20.775 -2.580 -3.922 1.00 51.47 122 SER A N 1
ATOM 1000 C CA . SER A 1 122 ? 20.644 -3.401 -5.126 1.00 51.47 122 SER A CA 1
ATOM 1001 C C . SER A 1 122 ? 21.960 -3.357 -5.907 1.00 51.47 122 SER A C 1
ATOM 1003 O O . SER A 1 122 ? 22.213 -2.422 -6.670 1.00 51.47 122 SER A O 1
ATOM 1005 N N . SER A 1 123 ? 22.810 -4.351 -5.666 1.00 41.16 123 SER A N 1
ATOM 1006 C CA . SER A 1 123 ? 23.984 -4.665 -6.467 1.00 41.16 123 SER A CA 1
ATOM 1007 C C . SER A 1 123 ? 23.596 -4.785 -7.939 1.00 41.16 123 SER A C 1
ATOM 1009 O O . SER A 1 123 ? 22.683 -5.531 -8.277 1.00 41.16 123 SER A O 1
ATOM 1011 N N . SER A 1 124 ? 24.299 -4.017 -8.775 1.00 39.44 124 SER A N 1
ATOM 1012 C CA . SER A 1 124 ? 24.568 -4.267 -10.198 1.00 39.44 124 SER A CA 1
ATOM 1013 C C . SER A 1 124 ? 23.473 -4.995 -10.983 1.00 39.44 124 SER A C 1
ATOM 1015 O O . SER A 1 124 ? 23.420 -6.222 -11.034 1.00 39.44 124 SER A O 1
ATOM 1017 N N . LEU A 1 125 ? 22.674 -4.197 -11.685 1.00 42.41 125 LEU A N 1
ATOM 1018 C CA . LEU A 1 125 ? 21.866 -4.630 -12.815 1.00 42.41 125 LEU A CA 1
ATOM 1019 C C . LEU A 1 125 ? 22.781 -5.331 -13.834 1.00 42.41 125 LEU A C 1
ATOM 1021 O O . LEU A 1 125 ? 23.678 -4.706 -14.401 1.00 42.41 125 LEU A O 1
ATOM 1025 N N . SER A 1 126 ? 22.588 -6.632 -14.024 1.00 39.34 126 SER A N 1
ATOM 1026 C CA . SER A 1 126 ? 23.251 -7.395 -15.071 1.00 39.34 126 SER A CA 1
ATOM 1027 C C . SER A 1 126 ? 22.788 -6.884 -16.435 1.00 39.34 126 SER A C 1
ATOM 1029 O O . SER A 1 126 ? 21.601 -6.835 -16.750 1.00 39.34 126 SER A O 1
ATOM 1031 N N . SER A 1 127 ? 23.765 -6.468 -17.233 1.00 39.56 127 SER A N 1
ATOM 1032 C CA . SER A 1 127 ? 23.634 -5.995 -18.605 1.00 39.56 127 SER A CA 1
ATOM 1033 C C . SER A 1 127 ? 23.098 -7.102 -19.518 1.00 39.56 127 SER A C 1
ATOM 1035 O O . SER A 1 127 ? 23.874 -7.846 -20.111 1.00 39.56 127 SER A O 1
ATOM 1037 N N . SER A 1 128 ? 21.781 -7.243 -19.644 1.00 35.56 128 SER A N 1
ATOM 1038 C CA . SER A 1 128 ? 21.191 -8.073 -20.696 1.00 35.56 128 SER A CA 1
ATOM 1039 C C . SER A 1 128 ? 19.892 -7.461 -21.210 1.00 35.56 128 SER A C 1
ATOM 1041 O O . SER A 1 128 ? 19.231 -6.716 -20.496 1.00 35.56 128 SER A O 1
ATOM 1043 N N . ARG A 1 129 ? 19.575 -7.738 -22.479 1.00 41.75 129 ARG A N 1
ATOM 1044 C CA . ARG A 1 129 ? 18.563 -7.070 -23.327 1.00 41.75 129 ARG A CA 1
ATOM 1045 C C . ARG A 1 129 ? 17.119 -7.114 -22.817 1.00 41.75 129 ARG A C 1
ATOM 1047 O O . ARG A 1 129 ? 16.277 -6.416 -23.367 1.00 41.75 129 ARG A O 1
ATOM 1054 N N . ASP A 1 130 ? 16.854 -7.862 -21.756 1.00 42.25 130 ASP A N 1
ATOM 1055 C CA . ASP A 1 130 ? 15.581 -7.852 -21.054 1.00 42.25 130 ASP A CA 1
ATOM 1056 C C . ASP A 1 130 ? 15.717 -6.988 -19.804 1.00 42.25 130 ASP A C 1
ATOM 1058 O O . ASP A 1 130 ? 16.565 -7.252 -18.952 1.00 42.25 130 ASP A O 1
ATOM 1062 N N . TYR A 1 131 ? 14.873 -5.959 -19.685 1.00 52.34 131 TYR A N 1
ATOM 1063 C CA . TYR A 1 131 ? 14.725 -5.134 -18.483 1.00 52.34 131 TYR A CA 1
ATOM 1064 C C . TYR A 1 131 ? 14.245 -5.997 -17.303 1.00 52.34 131 TYR A C 1
ATOM 1066 O O . TYR A 1 131 ? 13.082 -5.976 -16.896 1.00 52.34 131 TYR A O 1
ATOM 1074 N N . ASN A 1 132 ? 15.143 -6.806 -16.747 1.00 47.50 132 ASN A N 1
ATOM 1075 C CA . ASN A 1 132 ? 14.881 -7.607 -15.571 1.00 47.50 132 ASN A CA 1
ATOM 1076 C C . ASN A 1 132 ? 15.007 -6.668 -14.376 1.00 47.50 132 ASN A C 1
ATOM 1078 O O . ASN A 1 132 ? 16.094 -6.383 -13.876 1.00 47.50 132 ASN A O 1
ATOM 1082 N N . TYR A 1 133 ? 13.859 -6.144 -13.944 1.00 57.44 133 TYR A N 1
ATOM 1083 C CA . TYR A 1 133 ? 13.691 -5.619 -12.592 1.00 57.44 133 TYR A CA 1
ATOM 1084 C C . TYR A 1 133 ? 14.403 -6.547 -11.603 1.00 57.44 133 TYR A C 1
ATOM 1086 O O . TYR A 1 133 ? 14.399 -7.760 -11.820 1.00 57.44 133 TYR A O 1
ATOM 1094 N N . SER A 1 134 ? 14.996 -5.998 -10.534 1.00 64.00 134 SER A N 1
ATOM 1095 C CA . SER A 1 134 ? 15.702 -6.825 -9.550 1.00 64.00 134 SER A CA 1
ATOM 1096 C C . SER A 1 134 ? 14.811 -8.008 -9.162 1.00 64.00 134 SER A C 1
ATOM 1098 O O . SER A 1 134 ? 13.624 -7.819 -8.859 1.00 64.00 134 SER A O 1
ATOM 1100 N N . VAL A 1 135 ? 15.340 -9.227 -9.297 1.00 70.94 135 VAL A N 1
ATOM 1101 C CA . VAL A 1 135 ? 14.571 -10.470 -9.120 1.00 70.94 135 VAL A CA 1
ATOM 1102 C C . VAL A 1 135 ? 13.855 -10.431 -7.771 1.00 70.94 135 VAL A C 1
ATOM 1104 O O . VAL 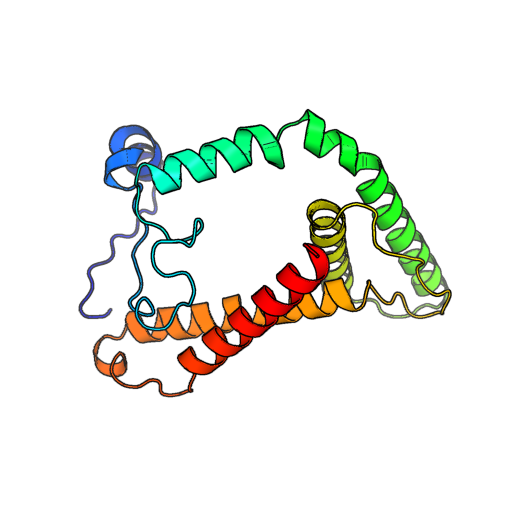A 1 135 ? 12.669 -10.736 -7.672 1.00 70.94 135 VAL A O 1
ATOM 1107 N N . GLU A 1 136 ? 14.520 -9.866 -6.768 1.00 72.81 136 GLU A N 1
ATOM 1108 C CA . GLU A 1 136 ? 14.010 -9.650 -5.422 1.00 72.81 136 GLU A CA 1
ATOM 1109 C C . GLU A 1 136 ? 12.795 -8.708 -5.387 1.00 72.81 136 GLU A C 1
ATOM 1111 O O . GLU A 1 136 ? 11.816 -8.976 -4.689 1.00 72.81 136 GLU A O 1
ATOM 1116 N N . ALA A 1 137 ? 12.796 -7.619 -6.167 1.00 74.81 137 ALA A N 1
ATOM 1117 C CA . ALA A 1 137 ? 11.657 -6.701 -6.231 1.00 74.81 137 ALA A CA 1
ATOM 1118 C C . ALA A 1 137 ? 10.454 -7.352 -6.921 1.00 74.81 137 ALA A C 1
ATOM 1120 O O . ALA A 1 137 ? 9.306 -7.094 -6.541 1.00 74.81 137 ALA A O 1
ATOM 1121 N N . MET A 1 138 ? 10.693 -8.195 -7.932 1.00 76.44 138 MET A N 1
ATOM 1122 C CA . MET A 1 138 ? 9.630 -8.960 -8.583 1.00 76.44 138 MET A CA 1
ATOM 1123 C C . MET A 1 138 ? 9.040 -10.016 -7.649 1.00 76.44 138 MET A C 1
ATOM 1125 O O . MET A 1 138 ? 7.815 -10.116 -7.560 1.00 76.44 138 MET A O 1
ATOM 1129 N N . GLU A 1 139 ? 9.882 -10.755 -6.928 1.00 80.31 139 GLU A N 1
ATOM 1130 C CA . GLU A 1 139 ? 9.461 -11.755 -5.946 1.00 80.31 139 GLU A CA 1
ATOM 1131 C C . GLU A 1 139 ? 8.647 -11.120 -4.817 1.00 80.31 139 GLU A C 1
ATOM 1133 O O . GLU A 1 139 ? 7.518 -11.538 -4.550 1.00 80.31 139 GLU A O 1
ATOM 1138 N N . MET A 1 140 ? 9.154 -10.037 -4.220 1.00 80.06 140 MET A N 1
ATOM 1139 C CA . MET A 1 140 ? 8.468 -9.321 -3.143 1.00 80.06 140 MET A CA 1
ATOM 1140 C C . MET A 1 140 ? 7.130 -8.745 -3.620 1.00 80.06 140 MET A C 1
ATOM 1142 O O . MET A 1 140 ? 6.107 -8.856 -2.941 1.00 80.06 140 MET A O 1
ATOM 1146 N N . ARG A 1 141 ? 7.086 -8.204 -4.843 1.00 82.75 141 ARG A N 1
ATOM 1147 C CA . ARG A 1 141 ? 5.835 -7.784 -5.487 1.00 82.75 141 ARG A CA 1
ATOM 1148 C C . ARG A 1 141 ? 4.881 -8.961 -5.708 1.00 82.75 141 ARG A C 1
ATOM 1150 O O . ARG A 1 141 ? 3.669 -8.770 -5.596 1.00 82.75 141 ARG A O 1
ATOM 1157 N N . GLY A 1 142 ? 5.392 -10.133 -6.074 1.00 85.50 142 GLY A N 1
ATOM 1158 C CA . GLY A 1 142 ? 4.619 -11.361 -6.253 1.00 85.50 142 GLY A CA 1
ATOM 1159 C C . GLY A 1 142 ? 3.933 -11.788 -4.957 1.00 85.50 142 GLY A C 1
ATOM 1160 O O . GLY A 1 142 ? 2.715 -11.964 -4.944 1.00 85.50 142 GLY A O 1
ATOM 1161 N N . LEU A 1 143 ? 4.686 -11.835 -3.857 1.00 83.69 143 LEU A N 1
ATOM 1162 C CA . LEU A 1 143 ? 4.172 -12.147 -2.520 1.00 83.69 143 LEU A CA 1
ATOM 1163 C C . LEU A 1 143 ? 3.099 -11.143 -2.077 1.00 83.69 143 LEU A C 1
ATOM 1165 O O . LEU A 1 143 ? 1.988 -11.542 -1.730 1.00 83.69 143 LEU A O 1
ATOM 1169 N N . ILE A 1 144 ? 3.368 -9.837 -2.200 1.00 82.75 144 ILE A N 1
ATOM 1170 C CA . ILE A 1 144 ? 2.397 -8.779 -1.864 1.00 82.75 144 ILE A CA 1
ATOM 1171 C C . ILE A 1 144 ? 1.123 -8.905 -2.709 1.00 82.75 144 ILE A C 1
ATOM 1173 O O . ILE A 1 144 ? 0.012 -8.747 -2.200 1.00 82.75 144 ILE A O 1
ATOM 1177 N N . ARG A 1 145 ? 1.253 -9.193 -4.010 1.00 85.56 145 ARG A N 1
ATOM 1178 C CA . ARG A 1 145 ? 0.097 -9.380 -4.895 1.00 85.56 145 ARG A CA 1
ATOM 1179 C C . ARG A 1 145 ? -0.752 -10.564 -4.449 1.00 85.56 145 ARG A C 1
ATOM 1181 O O . ARG A 1 145 ? -1.969 -10.416 -4.383 1.00 85.56 145 ARG A O 1
ATOM 1188 N N . ASN A 1 146 ? -0.117 -11.686 -4.116 1.00 83.00 146 ASN A N 1
ATOM 1189 C CA . ASN A 1 146 ? -0.802 -12.880 -3.632 1.00 83.00 146 ASN A CA 1
ATOM 1190 C C . ASN A 1 146 ? -1.548 -12.600 -2.321 1.00 83.00 146 ASN A C 1
ATOM 1192 O O . ASN A 1 146 ? -2.715 -12.973 -2.211 1.00 83.00 146 ASN A O 1
ATOM 1196 N N . ILE A 1 147 ? -0.926 -11.877 -1.381 1.00 79.50 147 ILE A N 1
ATOM 1197 C CA . ILE A 1 147 ? -1.561 -11.443 -0.126 1.00 79.50 147 ILE A CA 1
ATOM 1198 C C . ILE A 1 147 ? -2.808 -10.598 -0.414 1.00 79.50 147 ILE A C 1
ATOM 1200 O O . ILE A 1 147 ? -3.881 -10.882 0.115 1.00 79.50 147 ILE A O 1
ATOM 1204 N N . ILE A 1 148 ? -2.703 -9.583 -1.281 1.00 80.06 148 ILE A N 1
ATOM 1205 C CA . ILE A 1 148 ? -3.832 -8.698 -1.615 1.00 80.06 148 ILE A CA 1
ATOM 1206 C C . ILE A 1 148 ? -4.953 -9.469 -2.322 1.00 80.06 148 ILE A C 1
ATOM 1208 O O . ILE A 1 148 ? -6.127 -9.257 -2.027 1.00 80.06 148 ILE A O 1
ATOM 1212 N N . GLU A 1 149 ? -4.620 -10.335 -3.278 1.00 82.88 149 GLU A N 1
ATOM 1213 C CA . GLU A 1 149 ? -5.614 -11.075 -4.056 1.00 82.88 149 GLU A CA 1
ATOM 1214 C C . GLU A 1 149 ? -6.360 -12.097 -3.195 1.00 82.88 149 GLU A C 1
ATOM 1216 O O . GLU A 1 149 ? -7.591 -12.157 -3.236 1.00 82.88 149 GLU A O 1
ATOM 1221 N N . CYS A 1 150 ? -5.635 -12.857 -2.374 1.00 74.81 150 CYS A N 1
ATOM 1222 C CA . CYS A 1 150 ? -6.246 -13.809 -1.456 1.00 74.81 150 CYS A CA 1
ATOM 1223 C C . CYS A 1 150 ? -7.036 -13.081 -0.361 1.00 74.81 150 CYS A C 1
ATOM 1225 O O . CYS A 1 150 ? -8.155 -13.488 -0.063 1.00 74.81 150 CYS A O 1
ATOM 1227 N N . GLY A 1 151 ? -6.523 -11.961 0.164 1.00 74.12 151 GLY A N 1
ATOM 1228 C CA . GLY A 1 151 ? -7.229 -11.128 1.140 1.00 74.12 151 GLY A CA 1
ATOM 1229 C C . GLY A 1 151 ? -8.554 -10.577 0.606 1.00 74.12 151 GLY A C 1
ATOM 1230 O O . GLY A 1 151 ? -9.557 -10.608 1.311 1.00 74.12 151 GLY A O 1
ATOM 1231 N N . LYS A 1 152 ? -8.608 -10.153 -0.665 1.00 74.31 152 LYS A N 1
ATOM 1232 C CA . LYS A 1 152 ? -9.864 -9.745 -1.324 1.00 74.31 152 LYS A CA 1
ATOM 1233 C C . LYS A 1 152 ? -10.866 -10.892 -1.425 1.00 74.31 152 LYS A C 1
ATOM 1235 O O . LYS A 1 152 ? -12.034 -10.701 -1.109 1.00 74.31 152 LYS A O 1
ATOM 1240 N N . LYS A 1 153 ? -10.421 -12.073 -1.869 1.00 73.62 153 LYS A N 1
ATOM 1241 C CA . LYS A 1 153 ? -11.279 -13.268 -1.969 1.00 73.62 153 LYS A CA 1
ATOM 1242 C C . LYS A 1 153 ? -11.821 -13.667 -0.597 1.00 73.62 153 LYS A C 1
ATOM 1244 O O . LYS A 1 153 ? -13.000 -13.976 -0.478 1.00 73.62 153 LYS A O 1
ATOM 1249 N N . TYR A 1 154 ? -10.975 -13.598 0.427 1.00 66.25 154 TYR A N 1
ATOM 1250 C CA . TYR A 1 154 ? -11.355 -13.881 1.806 1.00 66.25 154 TYR A CA 1
ATOM 1251 C C . TYR A 1 154 ? -12.380 -12.872 2.340 1.00 66.25 154 TYR A C 1
ATOM 1253 O O . TYR A 1 154 ? -13.405 -13.271 2.883 1.00 66.25 154 TYR A O 1
ATOM 1261 N N . ALA A 1 155 ? -12.172 -11.577 2.083 1.00 68.81 155 ALA A N 1
ATOM 1262 C CA . ALA A 1 155 ? -13.103 -10.529 2.494 1.00 68.81 155 ALA A CA 1
ATOM 1263 C C . ALA A 1 155 ? -14.510 -10.716 1.907 1.00 68.81 155 ALA A C 1
ATOM 1265 O O . ALA A 1 155 ? -15.502 -10.469 2.585 1.00 68.81 155 ALA A O 1
ATOM 1266 N N . VAL A 1 156 ? -14.610 -11.185 0.658 1.00 68.75 156 VAL A N 1
ATOM 1267 C CA . VAL A 1 156 ? -15.904 -11.493 0.030 1.00 68.75 156 VAL A CA 1
ATOM 1268 C C . VAL A 1 156 ? -16.592 -12.676 0.716 1.00 68.75 156 VAL A C 1
ATOM 1270 O O . VAL A 1 156 ? -17.799 -12.619 0.926 1.00 68.75 156 VAL A O 1
ATOM 1273 N N . ILE A 1 157 ? -15.853 -13.724 1.098 1.00 64.19 157 ILE A N 1
ATOM 1274 C CA . ILE A 1 157 ? -16.412 -14.903 1.786 1.00 64.19 157 ILE A CA 1
ATOM 1275 C C . ILE A 1 157 ? -16.995 -14.519 3.152 1.00 64.19 157 ILE A C 1
ATOM 1277 O O . ILE A 1 157 ? -18.044 -15.027 3.533 1.00 64.19 157 ILE A O 1
ATOM 1281 N N . GLU A 1 158 ? -16.376 -13.578 3.863 1.00 61.94 158 GLU A N 1
ATOM 1282 C CA . GLU A 1 158 ? -16.886 -13.110 5.155 1.00 61.94 158 GLU A CA 1
ATOM 1283 C C . GLU A 1 158 ? -18.182 -12.312 5.083 1.00 61.94 158 GLU A C 1
ATOM 1285 O O . GLU A 1 158 ? -19.008 -12.405 5.990 1.00 61.94 158 GLU A O 1
ATOM 1290 N N . VAL A 1 159 ? -18.381 -11.548 4.006 1.00 65.62 159 VAL A N 1
ATOM 1291 C CA . VAL A 1 159 ? -19.649 -10.844 3.771 1.00 65.62 159 VAL A CA 1
ATOM 1292 C C . VAL A 1 159 ? -20.802 -11.847 3.649 1.00 65.62 159 VAL A C 1
ATOM 1294 O O . VAL A 1 159 ? -21.932 -11.524 3.991 1.00 65.62 159 VAL A O 1
ATOM 1297 N N . PHE A 1 160 ? -20.543 -13.090 3.241 1.00 65.62 160 PHE A N 1
ATOM 1298 C CA . PHE A 1 160 ? -21.542 -14.156 3.188 1.00 65.62 160 PHE A CA 1
ATOM 1299 C C . PHE A 1 160 ? -21.365 -15.115 4.373 1.00 65.62 160 PHE A C 1
ATOM 1301 O O . PHE A 1 160 ? -20.810 -16.202 4.237 1.00 65.62 160 PHE A O 1
ATOM 1308 N N . GLY A 1 161 ? -21.864 -14.705 5.546 1.00 59.12 161 GLY A N 1
ATOM 1309 C CA . GLY A 1 161 ? -21.636 -15.349 6.852 1.00 59.12 161 GLY A CA 1
ATOM 1310 C C . GLY A 1 161 ? -21.807 -16.877 6.928 1.00 59.12 161 GLY A C 1
ATOM 1311 O O . GLY A 1 161 ? -21.098 -17.524 7.699 1.00 59.12 161 GLY A O 1
ATOM 1312 N N . THR A 1 162 ? -22.652 -17.494 6.095 1.00 61.72 162 THR A N 1
ATOM 1313 C CA . THR A 1 162 ? -22.806 -18.962 6.024 1.00 61.72 162 THR A CA 1
ATOM 1314 C C . THR A 1 162 ? -21.572 -19.686 5.470 1.00 61.72 162 THR A C 1
ATOM 1316 O O . THR A 1 162 ? -21.334 -20.842 5.818 1.00 61.72 162 THR A O 1
ATOM 1319 N N . LEU A 1 163 ? -20.749 -19.013 4.659 1.00 60.56 163 LEU A N 1
ATOM 1320 C CA . LEU A 1 163 ? -19.520 -19.554 4.067 1.00 60.56 163 LEU A CA 1
ATOM 1321 C C . LEU A 1 163 ? -18.275 -19.310 4.937 1.00 60.56 163 LEU A C 1
ATOM 1323 O O . LEU A 1 163 ? -17.228 -19.890 4.660 1.00 60.56 163 LEU A O 1
ATOM 1327 N N . ARG A 1 164 ? -18.382 -18.539 6.032 1.00 57.72 164 ARG A N 1
ATOM 1328 C CA . ARG A 1 164 ? -17.268 -18.231 6.958 1.00 57.72 164 ARG A CA 1
ATOM 1329 C C . ARG A 1 164 ? -16.617 -19.477 7.568 1.00 57.72 164 ARG A C 1
ATOM 1331 O O . ARG A 1 164 ? -15.430 -19.464 7.872 1.00 57.72 164 ARG A O 1
ATOM 1338 N N . ARG A 1 165 ? -17.379 -20.563 7.747 1.00 58.56 165 ARG A N 1
ATOM 1339 C CA . ARG A 1 165 ? -16.884 -21.824 8.338 1.00 58.56 165 ARG A CA 1
ATOM 1340 C C . ARG A 1 165 ? -16.020 -22.656 7.397 1.00 58.56 165 ARG A C 1
ATOM 1342 O O . ARG A 1 165 ? -15.318 -23.548 7.864 1.00 58.56 165 ARG A O 1
ATOM 1349 N N . PHE A 1 166 ? -16.070 -22.386 6.098 1.00 60.12 166 PHE A N 1
ATOM 1350 C CA . PHE A 1 166 ? -15.364 -23.182 5.113 1.00 60.12 166 PHE A CA 1
ATOM 1351 C C . PHE A 1 166 ? -14.283 -22.329 4.452 1.00 60.12 166 PHE A C 1
ATOM 1353 O O . PHE A 1 166 ? -14.569 -21.386 3.719 1.00 60.12 166 PHE A O 1
ATOM 1360 N N . ASP A 1 167 ? -13.018 -22.696 4.665 1.00 62.78 167 ASP A N 1
ATOM 1361 C CA . ASP A 1 167 ? -11.898 -22.193 3.862 1.00 62.78 167 ASP A CA 1
ATOM 1362 C C . ASP A 1 167 ? -11.948 -22.863 2.474 1.00 62.78 167 ASP A C 1
ATOM 1364 O O . ASP A 1 167 ? -11.081 -23.658 2.122 1.00 62.78 167 ASP A O 1
ATOM 1368 N N . LEU A 1 168 ? -13.022 -22.592 1.714 1.00 58.91 168 LEU A N 1
ATOM 1369 C CA . LEU A 1 168 ? -13.449 -23.295 0.487 1.00 58.91 168 LEU A CA 1
ATOM 1370 C C . LEU A 1 168 ? -12.379 -23.368 -0.608 1.00 58.91 168 LEU A C 1
ATOM 1372 O O . LEU A 1 168 ? -12.504 -24.161 -1.535 1.00 58.91 168 LEU A O 1
ATOM 1376 N N . PHE A 1 169 ? -11.334 -22.548 -0.502 1.00 63.28 169 PHE A N 1
ATOM 1377 C CA . PHE A 1 169 ? -10.262 -22.435 -1.488 1.00 63.28 169 PHE A CA 1
ATOM 1378 C C . PHE A 1 169 ? -8.865 -22.409 -0.857 1.00 63.28 169 PHE A C 1
ATOM 1380 O O . PHE A 1 169 ? -7.913 -21.982 -1.512 1.00 63.28 169 PHE A O 1
ATOM 1387 N N . GLU A 1 170 ? -8.747 -22.785 0.422 1.00 67.25 170 GLU A N 1
ATOM 1388 C CA . GLU A 1 170 ? -7.508 -22.685 1.209 1.00 67.25 170 GLU A CA 1
ATOM 1389 C C . GLU A 1 170 ? -6.842 -21.298 1.130 1.00 67.25 170 GLU A C 1
ATOM 1391 O O . GLU A 1 170 ? -5.624 -21.150 1.268 1.00 67.25 170 GLU A O 1
ATOM 1396 N N . ASN A 1 171 ? -7.638 -20.248 0.899 1.00 67.50 171 ASN A N 1
ATOM 1397 C CA . ASN A 1 171 ? -7.134 -18.886 0.765 1.00 67.50 171 ASN A CA 1
ATOM 1398 C C . ASN A 1 171 ? -6.449 -18.448 2.064 1.00 67.50 171 ASN A C 1
ATOM 1400 O O . ASN A 1 171 ? -5.472 -17.706 1.999 1.00 67.50 171 ASN A O 1
ATOM 1404 N N . GLY A 1 172 ? -6.900 -18.948 3.222 1.00 67.19 172 GLY A N 1
ATOM 1405 C CA . GLY A 1 172 ? -6.238 -18.716 4.505 1.00 67.19 172 GLY A CA 1
ATOM 1406 C C . GLY A 1 172 ? -4.801 -19.249 4.534 1.00 67.19 172 GLY A C 1
ATOM 1407 O O . GLY A 1 172 ? -3.881 -18.493 4.834 1.00 67.19 172 GLY A O 1
ATOM 1408 N N . LYS A 1 173 ? -4.589 -20.514 4.140 1.00 71.25 173 LYS A N 1
ATOM 1409 C CA . LYS A 1 173 ? -3.244 -21.125 4.080 1.00 71.25 173 LYS A CA 1
ATOM 1410 C C . LYS A 1 173 ? -2.340 -20.411 3.074 1.00 71.25 173 LYS A C 1
ATOM 1412 O O . LYS A 1 173 ? -1.174 -20.155 3.353 1.00 71.25 173 LYS A O 1
ATOM 1417 N N . ARG A 1 174 ? -2.880 -20.040 1.906 1.00 74.19 174 ARG A N 1
ATOM 1418 C CA . ARG A 1 174 ? -2.129 -19.305 0.872 1.00 74.19 174 ARG A CA 1
ATOM 1419 C C . ARG A 1 174 ? -1.675 -17.927 1.350 1.00 74.19 174 ARG A C 1
ATOM 1421 O O . ARG A 1 174 ? -0.571 -17.509 1.009 1.00 74.19 174 ARG A O 1
ATOM 1428 N N . ILE A 1 175 ? -2.511 -17.229 2.123 1.00 73.56 175 ILE A N 1
ATOM 1429 C CA . ILE A 1 175 ? -2.159 -15.948 2.751 1.00 73.56 175 ILE A CA 1
ATOM 1430 C C . ILE A 1 175 ? -1.029 -16.151 3.759 1.00 73.56 175 ILE A C 1
ATOM 1432 O O . ILE A 1 175 ? -0.043 -15.422 3.713 1.00 73.56 175 ILE A O 1
ATOM 1436 N N . GLU A 1 176 ? -1.148 -17.155 4.625 1.00 75.94 176 GLU A N 1
ATOM 1437 C CA . GLU A 1 176 ? -0.141 -17.484 5.634 1.00 75.94 176 GLU A CA 1
ATOM 1438 C C . GLU A 1 176 ? 1.216 -17.818 4.999 1.00 75.94 176 GLU A C 1
ATOM 1440 O O . GLU A 1 176 ? 2.225 -17.208 5.342 1.00 75.94 176 GLU A O 1
ATOM 1445 N N . THR A 1 177 ? 1.246 -18.692 3.987 1.00 80.94 177 THR A N 1
ATOM 1446 C CA . THR A 1 177 ? 2.485 -19.018 3.258 1.00 80.94 177 THR A CA 1
ATOM 1447 C C . THR A 1 177 ? 3.091 -17.785 2.582 1.00 80.94 177 THR A C 1
ATOM 1449 O O . THR A 1 177 ? 4.309 -17.612 2.585 1.00 80.94 177 THR A O 1
ATOM 1452 N N . ALA A 1 178 ? 2.261 -16.903 2.016 1.00 80.00 178 ALA A N 1
ATOM 1453 C CA . ALA A 1 178 ? 2.747 -15.676 1.393 1.00 80.00 178 ALA A CA 1
ATOM 1454 C C . ALA A 1 178 ? 3.325 -14.684 2.417 1.00 80.00 178 ALA A C 1
ATOM 1456 O O . ALA A 1 178 ? 4.298 -14.002 2.098 1.00 80.00 178 ALA A O 1
ATOM 1457 N N . PHE A 1 179 ? 2.770 -14.619 3.633 1.00 78.44 179 PHE A N 1
ATOM 1458 C CA . PHE A 1 179 ? 3.347 -13.829 4.722 1.00 78.44 179 PHE A CA 1
ATOM 1459 C C . PHE A 1 179 ? 4.655 -14.421 5.245 1.00 78.44 179 PHE A C 1
ATOM 1461 O O . PHE A 1 179 ? 5.615 -13.673 5.370 1.00 78.44 179 PHE A O 1
ATOM 1468 N N . LEU A 1 180 ? 4.740 -15.739 5.446 1.00 83.75 180 LEU A N 1
ATOM 1469 C CA . LEU A 1 180 ? 5.992 -16.398 5.843 1.00 83.75 180 LEU A CA 1
ATOM 1470 C C . LEU A 1 180 ? 7.110 -16.148 4.826 1.00 83.75 180 LEU A C 1
ATOM 1472 O O . LEU A 1 180 ? 8.222 -15.783 5.196 1.00 83.75 180 LEU A O 1
ATOM 1476 N N . GLY A 1 181 ? 6.806 -16.285 3.531 1.00 83.19 181 GLY A N 1
ATOM 1477 C CA . GLY A 1 181 ? 7.766 -15.973 2.473 1.00 83.19 181 GLY A CA 1
ATOM 1478 C C . GLY A 1 181 ? 8.172 -14.497 2.463 1.00 83.19 181 GLY A C 1
ATOM 1479 O O . GLY A 1 181 ? 9.317 -14.175 2.160 1.00 83.19 181 GLY A O 1
ATOM 1480 N N . TYR A 1 182 ? 7.256 -13.591 2.812 1.00 81.94 182 TYR A N 1
ATOM 1481 C CA . TYR A 1 182 ? 7.554 -12.165 2.926 1.00 81.94 182 TYR A CA 1
ATOM 1482 C C . TYR A 1 182 ? 8.460 -11.863 4.131 1.00 81.94 182 TYR A C 1
ATOM 1484 O O . TYR A 1 182 ? 9.447 -11.146 3.965 1.00 81.94 182 TYR A O 1
ATOM 1492 N N . ASP A 1 183 ? 8.175 -12.442 5.301 1.00 84.38 183 ASP A N 1
ATOM 1493 C CA . ASP A 1 183 ? 8.998 -12.312 6.510 1.00 84.38 183 ASP A CA 1
ATOM 1494 C C . ASP A 1 183 ? 10.407 -12.853 6.297 1.00 84.38 183 ASP A C 1
ATOM 1496 O O . ASP A 1 183 ? 11.375 -12.136 6.533 1.00 84.38 183 ASP A O 1
ATOM 1500 N N . GLN A 1 184 ? 10.535 -14.059 5.741 1.00 86.12 184 GLN A N 1
ATOM 1501 C CA . GLN A 1 184 ? 11.834 -14.666 5.456 1.00 86.12 184 GLN A CA 1
ATOM 1502 C C . GLN A 1 184 ? 12.699 -13.773 4.553 1.00 86.12 184 GLN A C 1
ATOM 1504 O O . GLN A 1 184 ? 13.910 -13.662 4.744 1.00 86.12 184 GLN A O 1
ATOM 1509 N N . ARG A 1 185 ? 12.086 -13.108 3.564 1.00 79.31 185 ARG A N 1
ATOM 1510 C CA . ARG A 1 185 ? 12.794 -12.154 2.700 1.00 79.31 185 ARG A CA 1
ATOM 1511 C C . ARG A 1 185 ? 13.180 -10.880 3.439 1.00 79.31 185 ARG A C 1
ATOM 1513 O O . ARG A 1 185 ? 14.264 -10.365 3.195 1.00 79.31 185 ARG A O 1
ATOM 1520 N N . LEU A 1 186 ? 12.331 -10.367 4.327 1.00 79.69 186 LEU A N 1
ATOM 1521 C CA . LEU A 1 186 ? 12.690 -9.214 5.151 1.00 79.69 186 LEU A CA 1
ATOM 1522 C C . LEU A 1 186 ? 13.839 -9.533 6.109 1.00 79.69 186 LEU A C 1
ATOM 1524 O O . LEU A 1 186 ? 14.767 -8.735 6.208 1.00 79.69 186 LEU A O 1
ATOM 1528 N N . GLU A 1 187 ? 13.818 -10.693 6.761 1.00 84.25 187 GLU A N 1
ATOM 1529 C CA . GLU A 1 187 ? 14.890 -11.139 7.658 1.00 84.25 187 GLU A CA 1
ATOM 1530 C C . GLU A 1 187 ? 16.236 -11.235 6.930 1.00 84.25 187 GLU A C 1
ATOM 1532 O O . GLU A 1 187 ? 17.233 -10.726 7.436 1.00 84.25 187 GLU A O 1
ATOM 1537 N N . GLN A 1 188 ? 16.254 -11.776 5.706 1.00 80.50 188 GLN A N 1
ATOM 1538 C CA . GLN A 1 188 ? 17.451 -11.821 4.851 1.00 80.50 188 GLN A CA 1
ATOM 1539 C C . GLN A 1 188 ? 18.027 -10.445 4.493 1.00 80.50 188 GLN A C 1
ATOM 1541 O O . GLN A 1 188 ? 19.180 -10.369 4.088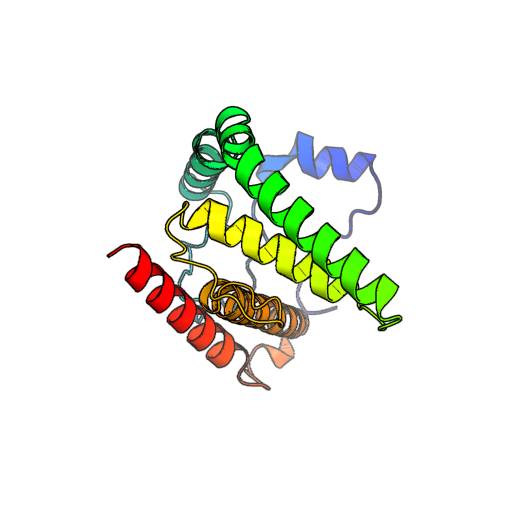 1.00 80.50 188 GLN A O 1
ATOM 1546 N N . ILE A 1 189 ? 17.225 -9.379 4.552 1.00 72.94 189 ILE A N 1
ATOM 1547 C CA . ILE A 1 189 ? 17.669 -8.022 4.201 1.00 72.94 189 ILE A CA 1
ATOM 1548 C C . ILE A 1 189 ? 18.063 -7.219 5.449 1.00 72.94 189 ILE A C 1
ATOM 1550 O O . ILE A 1 189 ? 18.873 -6.289 5.371 1.00 72.94 189 ILE A O 1
ATOM 1554 N N . ILE A 1 190 ? 17.451 -7.538 6.592 1.00 75.25 190 ILE A N 1
ATOM 1555 C CA . ILE A 1 190 ? 17.747 -6.909 7.882 1.00 75.25 190 ILE A CA 1
ATOM 1556 C C . ILE A 1 190 ? 19.094 -7.404 8.431 1.00 75.25 190 ILE A C 1
ATOM 1558 O O . ILE A 1 190 ? 19.807 -6.606 9.047 1.00 75.25 190 ILE A O 1
ATOM 1562 N N . HIS A 1 191 ? 19.434 -8.673 8.194 1.00 64.06 191 HIS A N 1
ATOM 1563 C CA . HIS A 1 191 ? 20.718 -9.289 8.542 1.00 64.06 191 HIS A CA 1
ATOM 1564 C C . HIS A 1 191 ? 21.742 -9.177 7.409 1.00 64.06 191 HIS A C 1
ATOM 1566 O O . HIS A 1 191 ? 22.936 -8.995 7.740 1.00 64.06 191 HIS A O 1
#

Radius of gyration: 20.77 Å; chains: 1; bounding box: 51×40×55 Å